Protein AF-T0MC85-F1 (afdb_monomer_lite)

Secondary structure (DSSP, 8-state):
-HHHHHHHHHHHHHHHHHHHHHHHHHHHHHHHHHHHHHHHHHTT--S--HHHHHHHHHHH-SSHHHHHHHHHHHHHHHHHHHTTT--S----EEEEETTEEEEEEES-HHHHHHHHHHHSPTT-EEEE--HHHHHHHHHTT-EE-S--SS-SEEE-TT--SSSSEEE-SSEEEEEHHHHH-TTPPPEEEE-

Sequence (191 aa):
MIKFINDLDTLRDELYDNSKEILRLLEKRKQIAMRIGEYKIAKDLKIRNREREIEILKSLSDDQFKEAVLNILFEFSINYEVEREHAVSPVKYSKMINGIKYVEYRGEIDNLIFILSRIFNPGTLILCRYSSICEIFGMGGHHITERIEIPDLTIYLDGRENQDIIIGEDYMLISEKFLTNKGNIYKVEIR

Radius of gyration: 20.98 Å; chains: 1; bounding box: 58×38×60 Å

pLDDT: mean 86.15, std 12.58, range [35.19, 97.25]

Structure (mmCIF, N/CA/C/O backbone):
data_AF-T0MC85-F1
#
_entry.id   AF-T0MC85-F1
#
loop_
_atom_site.group_PDB
_atom_site.id
_atom_site.type_symbol
_atom_site.label_atom_id
_atom_site.label_alt_id
_atom_site.label_comp_id
_atom_site.label_asym_id
_atom_site.label_entity_id
_atom_site.label_seq_id
_atom_site.pdbx_PDB_ins_code
_atom_site.Cartn_x
_atom_site.Cartn_y
_atom_site.Cartn_z
_atom_site.occupancy
_atom_site.B_iso_or_equiv
_atom_site.auth_seq_id
_atom_site.auth_comp_id
_atom_site.auth_asym_id
_atom_site.auth_atom_id
_atom_site.pdbx_PDB_model_num
ATOM 1 N N . MET A 1 1 ? -3.230 16.940 -32.616 1.00 52.69 1 MET A N 1
ATOM 2 C CA . MET A 1 1 ? -2.236 16.220 -31.790 1.00 52.69 1 MET A CA 1
ATOM 3 C C . MET A 1 1 ? -1.886 16.989 -30.515 1.00 52.69 1 MET A C 1
ATOM 5 O O . MET A 1 1 ? -2.016 16.405 -29.456 1.00 52.69 1 MET A O 1
ATOM 9 N N . ILE A 1 2 ? -1.587 18.296 -30.581 1.00 54.97 2 ILE A N 1
ATOM 10 C CA . ILE A 1 2 ? -1.312 19.145 -29.394 1.00 54.97 2 ILE A CA 1
ATOM 11 C C . ILE A 1 2 ? -2.502 19.217 -28.409 1.00 54.97 2 ILE A C 1
ATOM 13 O O . ILE A 1 2 ? -2.309 19.114 -27.207 1.00 54.97 2 ILE A O 1
ATOM 17 N N . LYS A 1 3 ? -3.747 19.309 -28.905 1.00 56.66 3 LYS A N 1
ATOM 18 C CA . LYS A 1 3 ? -4.950 19.382 -28.050 1.00 56.66 3 LYS A CA 1
ATOM 19 C C . LYS A 1 3 ? -5.190 18.115 -27.204 1.00 56.66 3 LYS A C 1
ATOM 21 O O . LYS A 1 3 ? -5.554 18.222 -26.048 1.00 56.66 3 LYS A O 1
ATOM 26 N N . PHE A 1 4 ? -4.910 16.934 -27.762 1.00 55.25 4 PHE A N 1
ATOM 27 C CA . PHE A 1 4 ? -5.146 15.641 -27.100 1.00 55.25 4 PHE A CA 1
ATOM 28 C C . PHE A 1 4 ? -4.146 15.364 -25.962 1.00 55.25 4 PHE A C 1
ATOM 30 O O . PHE A 1 4 ? -4.488 14.705 -24.989 1.00 55.25 4 PHE A O 1
ATOM 37 N N . ILE A 1 5 ? -2.914 15.878 -26.085 1.00 62.38 5 ILE A N 1
ATOM 38 C CA . ILE A 1 5 ? -1.893 15.801 -25.027 1.00 62.38 5 ILE A CA 1
ATOM 39 C C . ILE A 1 5 ? -2.321 16.668 -23.834 1.00 62.38 5 ILE A C 1
ATOM 41 O O . ILE A 1 5 ? -2.290 16.196 -22.703 1.00 62.38 5 ILE A O 1
ATOM 45 N N . ASN A 1 6 ? -2.836 17.874 -24.094 1.00 70.94 6 ASN A N 1
ATOM 46 C CA . ASN A 1 6 ? -3.333 18.761 -23.039 1.00 70.94 6 ASN A CA 1
ATOM 47 C C . ASN A 1 6 ? -4.555 18.186 -22.300 1.00 70.94 6 ASN A C 1
ATOM 49 O O . ASN A 1 6 ? -4.647 18.334 -21.084 1.00 70.94 6 ASN A O 1
ATOM 53 N N . ASP A 1 7 ? -5.470 17.515 -23.007 1.00 83.38 7 ASP A N 1
ATOM 54 C CA . ASP A 1 7 ? -6.659 16.913 -22.386 1.00 83.38 7 ASP A CA 1
ATOM 55 C C . ASP A 1 7 ? -6.279 15.733 -21.464 1.00 83.38 7 ASP A C 1
ATOM 57 O O . ASP A 1 7 ? -6.832 15.593 -20.374 1.00 83.38 7 ASP A O 1
ATOM 61 N N . LEU A 1 8 ? -5.296 14.909 -21.853 1.00 85.38 8 LEU A N 1
ATOM 62 C CA . LEU A 1 8 ? -4.817 13.797 -21.022 1.00 85.38 8 LEU A CA 1
ATOM 63 C C . LEU A 1 8 ? -4.093 14.279 -19.761 1.00 85.38 8 LEU A C 1
ATOM 65 O O . LEU A 1 8 ? -4.315 13.725 -18.685 1.00 85.38 8 LEU A O 1
ATOM 69 N N . ASP A 1 9 ? -3.225 15.282 -19.885 1.00 90.00 9 ASP A N 1
ATOM 70 C CA . ASP A 1 9 ? -2.496 15.814 -18.732 1.00 90.00 9 ASP A CA 1
ATOM 71 C C . ASP A 1 9 ? -3.443 16.532 -17.760 1.00 90.00 9 ASP A C 1
ATOM 73 O O . ASP A 1 9 ? -3.326 16.342 -16.554 1.00 90.00 9 ASP A O 1
ATOM 77 N N . THR A 1 10 ? -4.481 17.206 -18.271 1.00 90.94 10 THR A N 1
ATOM 78 C CA . THR A 1 10 ? -5.560 17.759 -17.433 1.00 90.94 10 THR A CA 1
ATOM 79 C C . THR A 1 10 ? -6.255 16.663 -16.618 1.00 90.94 10 THR A C 1
ATOM 81 O O . THR A 1 10 ? -6.393 16.789 -15.405 1.00 90.94 10 THR A O 1
ATOM 84 N N . LEU A 1 11 ? -6.635 15.544 -17.248 1.00 93.31 11 LEU A N 1
ATOM 85 C CA . LEU A 1 11 ? -7.264 14.419 -16.540 1.00 93.31 11 LEU A CA 1
ATOM 86 C C . LEU A 1 11 ? -6.328 13.769 -15.506 1.00 93.31 11 LEU A C 1
ATOM 88 O O . LEU A 1 11 ? -6.785 13.276 -14.473 1.00 93.31 11 LEU A O 1
ATOM 92 N N . ARG A 1 12 ? -5.015 13.749 -15.763 1.00 91.06 12 ARG A N 1
ATOM 93 C CA . ARG A 1 12 ? -4.017 13.249 -14.802 1.00 91.06 12 ARG A CA 1
ATOM 94 C C . ARG A 1 12 ? -3.885 14.167 -13.595 1.00 91.06 12 ARG A C 1
ATOM 96 O O . ARG A 1 12 ? -3.817 13.659 -12.476 1.00 91.06 12 ARG A O 1
ATOM 103 N N . ASP A 1 13 ? -3.885 15.477 -13.812 1.00 92.75 13 ASP A N 1
ATOM 104 C CA . ASP A 1 13 ? -3.859 16.465 -12.735 1.00 92.75 13 ASP A CA 1
ATOM 105 C C . ASP A 1 13 ? -5.138 16.384 -11.889 1.00 92.75 13 ASP A C 1
ATOM 107 O O . ASP A 1 13 ? -5.061 16.341 -10.659 1.00 92.75 13 ASP A O 1
ATOM 111 N N . GLU A 1 14 ? -6.304 16.231 -12.526 1.00 93.56 14 GLU A N 1
ATOM 112 C CA . GLU A 1 14 ? -7.573 15.985 -11.827 1.00 93.56 14 GLU A CA 1
ATOM 113 C C . GLU A 1 14 ? -7.517 14.715 -10.962 1.00 93.56 14 GLU A C 1
ATOM 115 O O . GLU A 1 14 ? -7.937 14.729 -9.801 1.00 93.56 14 GLU A O 1
ATOM 120 N N . LEU A 1 15 ? -6.957 13.616 -11.485 1.00 93.75 15 LEU A N 1
ATOM 121 C CA . LEU A 1 15 ? -6.799 12.367 -10.733 1.00 93.75 15 LEU A CA 1
ATOM 122 C C . LEU A 1 15 ? -5.809 12.513 -9.567 1.00 93.75 15 LEU A C 1
ATOM 124 O O . LEU A 1 15 ? -6.019 11.948 -8.488 1.00 93.75 15 LEU A O 1
ATOM 128 N N . TYR A 1 16 ? -4.733 13.274 -9.760 1.00 91.31 16 TYR A N 1
ATOM 129 C CA . TYR A 1 16 ? -3.755 13.560 -8.716 1.00 91.31 16 TYR A CA 1
ATOM 130 C C . TYR A 1 16 ? -4.373 14.376 -7.575 1.00 91.31 16 TYR A C 1
ATOM 132 O O . TYR A 1 16 ? -4.219 14.019 -6.403 1.00 91.31 16 TYR A O 1
ATOM 140 N N . ASP A 1 17 ? -5.128 15.426 -7.893 1.00 94.81 17 ASP A N 1
ATOM 141 C CA . ASP A 1 17 ? -5.814 16.236 -6.887 1.00 94.81 17 ASP A CA 1
ATOM 142 C C . ASP A 1 17 ? -6.938 15.460 -6.190 1.00 94.81 17 ASP A C 1
ATOM 144 O O . ASP A 1 17 ? -7.078 15.539 -4.965 1.00 94.81 17 ASP A O 1
ATOM 148 N N . ASN A 1 18 ? -7.667 14.613 -6.923 1.00 97.19 18 ASN A N 1
ATOM 149 C CA . ASN A 1 18 ? -8.612 13.671 -6.329 1.00 97.19 18 ASN A CA 1
ATOM 150 C C . ASN A 1 18 ? -7.921 12.711 -5.342 1.00 97.19 18 ASN A C 1
ATOM 152 O O . ASN A 1 18 ? -8.421 12.490 -4.238 1.00 97.19 18 ASN A O 1
ATOM 156 N N . SER A 1 19 ? -6.734 12.206 -5.688 1.00 93.56 19 SER A N 1
ATOM 157 C CA . SER A 1 19 ? -5.950 11.321 -4.818 1.00 93.56 19 SER A CA 1
ATOM 158 C C . SER A 1 19 ? -5.525 12.016 -3.520 1.00 93.56 19 SER A C 1
ATOM 160 O O . SER A 1 19 ? -5.616 11.417 -2.445 1.00 93.56 19 SER A O 1
ATOM 162 N N . LYS A 1 20 ? -5.120 13.295 -3.575 1.00 94.06 20 LYS A N 1
ATOM 163 C CA . LYS A 1 20 ? -4.828 14.087 -2.363 1.00 94.06 20 LYS A CA 1
ATOM 164 C C . LYS A 1 20 ? -6.048 14.199 -1.456 1.00 94.06 20 LYS A C 1
ATOM 166 O O . LYS A 1 20 ? -5.924 14.071 -0.237 1.00 94.06 20 LYS A O 1
ATOM 171 N N . GLU A 1 21 ? -7.219 14.427 -2.040 1.00 96.12 21 GLU A N 1
ATOM 172 C CA . GLU A 1 21 ? -8.460 14.548 -1.282 1.00 96.12 21 GLU A CA 1
ATOM 173 C C . GLU A 1 21 ? -8.858 13.214 -0.633 1.00 96.12 21 GLU A C 1
ATOM 175 O O . GLU A 1 21 ? -9.202 13.187 0.551 1.00 96.12 21 GLU A O 1
ATOM 180 N N . ILE A 1 22 ? -8.709 12.092 -1.347 1.00 94.81 22 ILE A N 1
ATOM 181 C CA . ILE A 1 22 ? -8.901 10.747 -0.783 1.00 94.81 22 ILE A CA 1
ATOM 182 C C . ILE A 1 22 ? -7.965 10.526 0.412 1.00 94.81 22 ILE A C 1
ATOM 184 O O . ILE A 1 22 ? -8.423 10.111 1.478 1.00 94.81 22 ILE A O 1
ATOM 188 N N . LEU A 1 23 ? -6.674 10.853 0.285 1.00 91.81 23 LEU A N 1
ATOM 189 C CA . LEU A 1 23 ? -5.708 10.714 1.381 1.00 91.81 23 LEU A CA 1
ATOM 190 C C . LEU A 1 23 ? -6.091 11.567 2.599 1.00 91.81 23 LEU A C 1
ATOM 192 O O . LEU A 1 23 ? -6.027 11.094 3.735 1.00 91.81 23 LEU A O 1
ATOM 196 N N . ARG A 1 24 ? -6.558 12.801 2.380 1.00 94.88 24 ARG A N 1
ATOM 197 C CA . ARG A 1 24 ? -7.04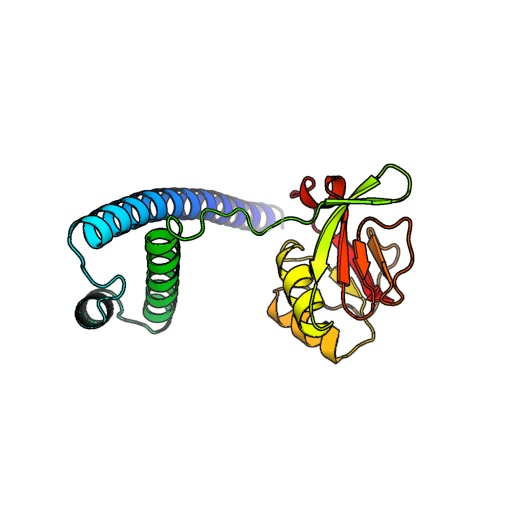3 13.685 3.450 1.00 94.88 24 ARG A CA 1
ATOM 198 C C . ARG A 1 24 ? -8.265 13.101 4.167 1.00 94.88 24 ARG A C 1
ATOM 200 O O . ARG A 1 24 ? -8.354 13.169 5.396 1.00 94.88 24 ARG A O 1
ATOM 207 N N . LEU A 1 25 ? -9.204 12.519 3.419 1.00 97.25 25 LEU A N 1
ATOM 208 C CA . LEU A 1 25 ? -10.386 11.852 3.973 1.00 97.25 25 LEU A CA 1
ATOM 209 C C . LEU A 1 25 ? -10.013 10.589 4.761 1.00 97.25 25 LEU A C 1
ATOM 211 O O . LEU A 1 25 ? -10.581 10.358 5.831 1.00 97.25 25 LEU A O 1
ATOM 215 N N . LEU A 1 26 ? -9.040 9.810 4.282 1.00 93.00 26 LEU A N 1
ATOM 216 C CA . LEU A 1 26 ? -8.530 8.628 4.978 1.00 93.00 26 LEU A CA 1
ATOM 217 C C . LEU A 1 26 ? -7.813 8.987 6.285 1.00 93.00 26 LEU A C 1
ATOM 219 O O . LEU A 1 26 ? -8.061 8.338 7.299 1.00 93.00 26 LEU A O 1
ATOM 223 N N . GLU A 1 27 ? -7.012 10.055 6.317 1.00 91.81 27 GLU A N 1
ATOM 224 C CA . GLU A 1 27 ? -6.375 10.519 7.559 1.00 91.81 27 GLU A CA 1
ATOM 225 C C . GLU A 1 27 ? -7.423 10.977 8.588 1.00 91.81 27 GLU A C 1
ATOM 227 O O . GLU A 1 27 ? -7.368 10.608 9.763 1.00 91.81 27 GLU A O 1
ATOM 232 N N . LYS A 1 28 ? -8.460 11.702 8.146 1.00 96.75 28 LYS A N 1
ATOM 233 C CA . LYS A 1 28 ? -9.594 12.050 9.015 1.00 96.75 28 LYS A CA 1
ATOM 234 C C . LYS A 1 28 ? -10.315 10.798 9.526 1.00 96.75 28 LYS A C 1
ATOM 236 O O . LYS A 1 28 ? -10.669 10.728 10.704 1.00 96.75 28 LYS A O 1
ATOM 241 N N . ARG A 1 29 ? -10.532 9.802 8.661 1.00 96.12 29 ARG A N 1
ATOM 242 C CA . ARG A 1 29 ? -11.151 8.523 9.034 1.00 96.12 29 ARG A CA 1
ATOM 243 C C . ARG A 1 29 ? -10.314 7.780 10.075 1.00 96.12 29 ARG A C 1
ATOM 245 O O . ARG A 1 29 ? -10.889 7.298 11.046 1.00 96.12 29 ARG A O 1
ATOM 252 N N . LYS A 1 30 ? -8.989 7.736 9.915 1.00 91.88 30 LYS A N 1
ATOM 253 C CA . LYS A 1 30 ? -8.052 7.153 10.886 1.00 91.88 30 LYS A CA 1
ATOM 254 C C . LYS A 1 30 ? -8.202 7.801 12.261 1.00 91.88 30 LYS A C 1
ATOM 256 O O . LYS A 1 30 ? -8.400 7.097 13.244 1.00 91.88 30 LYS A O 1
ATOM 261 N N . GLN A 1 31 ? -8.191 9.133 12.337 1.00 93.62 31 GLN A N 1
ATOM 262 C CA . GLN A 1 31 ? -8.352 9.849 13.611 1.00 93.62 31 GLN A CA 1
ATOM 263 C C . GLN A 1 31 ? -9.692 9.539 14.295 1.00 93.62 31 GLN A C 1
ATOM 265 O O . GLN A 1 31 ? -9.754 9.406 15.517 1.00 93.62 31 GLN A O 1
ATOM 270 N N . ILE A 1 32 ? -10.772 9.407 13.518 1.00 96.12 32 ILE A N 1
ATOM 271 C CA . ILE A 1 32 ? -12.085 9.001 14.037 1.00 96.12 32 ILE A CA 1
ATOM 272 C C . ILE A 1 32 ? -12.038 7.558 14.551 1.00 96.12 32 ILE A C 1
ATOM 274 O O . ILE A 1 32 ? -12.498 7.310 15.662 1.00 96.12 32 ILE A O 1
ATOM 278 N N . ALA A 1 33 ? -11.462 6.632 13.781 1.00 93.75 33 ALA A N 1
ATOM 279 C CA . ALA A 1 33 ? -11.323 5.230 14.166 1.00 93.75 33 ALA A CA 1
ATOM 280 C C . ALA A 1 33 ? -10.535 5.083 15.476 1.00 93.75 33 ALA A C 1
ATOM 282 O O . ALA A 1 33 ? -11.031 4.475 16.414 1.00 93.75 33 ALA A O 1
ATOM 283 N N . MET A 1 34 ? -9.389 5.753 15.615 1.00 90.12 34 MET A N 1
ATOM 284 C CA . MET A 1 34 ? -8.608 5.730 16.859 1.00 90.12 34 MET A CA 1
ATOM 285 C C . MET A 1 34 ? -9.430 6.191 18.076 1.00 90.12 34 MET A C 1
ATOM 287 O O . MET A 1 34 ? -9.409 5.542 19.119 1.00 90.12 34 MET A O 1
ATOM 291 N N . ARG A 1 35 ? -10.210 7.274 17.940 1.00 93.56 35 ARG A N 1
ATOM 292 C CA . ARG A 1 35 ? -11.094 7.775 19.012 1.00 93.56 35 ARG A CA 1
ATOM 293 C C . ARG A 1 35 ? -12.240 6.811 19.333 1.00 93.56 35 ARG A C 1
ATOM 295 O O . ARG A 1 35 ? -12.649 6.708 20.487 1.00 93.56 35 ARG A O 1
ATOM 302 N N . ILE A 1 36 ? -12.775 6.118 18.325 1.00 93.81 36 ILE A N 1
ATOM 303 C CA . ILE A 1 36 ? -13.770 5.054 18.524 1.00 93.81 36 ILE A CA 1
ATOM 304 C C . ILE A 1 36 ? -13.140 3.894 19.300 1.00 93.81 36 ILE A C 1
ATOM 306 O O . ILE A 1 36 ? -13.750 3.422 20.256 1.00 93.81 36 ILE A O 1
ATOM 310 N N . GLY A 1 37 ? -11.924 3.481 18.937 1.00 90.31 37 GLY A N 1
ATOM 311 C CA . GLY A 1 37 ? -11.166 2.443 19.636 1.00 90.31 37 GLY A CA 1
ATOM 312 C C . GLY A 1 37 ? -10.952 2.784 21.111 1.00 90.31 37 GLY A C 1
ATOM 313 O O . GLY A 1 37 ? -11.314 1.994 21.979 1.00 90.31 37 GLY A O 1
ATOM 314 N N . GLU A 1 38 ? -10.486 4.004 21.411 1.00 89.81 38 GLU A N 1
ATOM 315 C CA . GLU A 1 38 ? -10.344 4.508 22.789 1.00 89.81 38 GLU A CA 1
ATOM 316 C C . GLU A 1 38 ? -11.651 4.394 23.585 1.00 89.81 38 GLU A C 1
ATOM 318 O O . GLU A 1 38 ? -11.659 3.922 24.724 1.00 89.81 38 GLU A O 1
ATOM 323 N N . TYR A 1 39 ? -12.768 4.808 22.982 1.00 94.25 39 TYR A N 1
ATOM 324 C CA . TYR A 1 39 ? -14.076 4.739 23.624 1.00 94.25 39 TYR A CA 1
ATOM 325 C C . TYR A 1 39 ? -14.526 3.294 23.860 1.00 94.25 39 TYR A C 1
ATOM 327 O O . TYR A 1 39 ? -15.038 2.984 24.935 1.00 94.25 39 TYR A O 1
ATOM 335 N N . LYS A 1 40 ? -14.334 2.408 22.875 1.00 90.31 40 LYS A N 1
ATOM 336 C CA . LYS A 1 40 ? -14.709 0.995 22.977 1.00 90.31 40 LYS A CA 1
ATOM 337 C C . LYS A 1 40 ? -13.916 0.289 24.070 1.00 90.31 40 LYS A C 1
ATOM 339 O O . LYS A 1 40 ? -14.535 -0.351 24.912 1.00 90.31 40 LYS A O 1
ATOM 344 N N . ILE A 1 41 ? -12.599 0.492 24.128 1.00 88.75 41 ILE A N 1
ATOM 345 C CA . ILE A 1 41 ? -11.732 -0.054 25.185 1.00 88.75 41 ILE A CA 1
ATOM 346 C C . ILE A 1 41 ? -12.190 0.444 26.561 1.00 88.75 41 ILE A C 1
ATOM 348 O O . ILE A 1 41 ? -12.410 -0.350 27.470 1.00 88.75 41 ILE A O 1
ATOM 352 N N . ALA A 1 42 ? -12.422 1.753 26.710 1.00 90.38 42 ALA A N 1
ATOM 353 C CA . ALA A 1 42 ? -12.863 2.339 27.979 1.00 90.38 42 ALA A CA 1
ATOM 354 C C . ALA A 1 42 ? -14.252 1.858 28.446 1.00 90.38 42 ALA A C 1
ATOM 356 O O . ALA A 1 42 ? -14.630 2.078 29.600 1.00 90.38 42 ALA A O 1
ATOM 357 N N . LYS A 1 43 ? -15.038 1.255 27.550 1.00 93.56 43 LYS A N 1
ATOM 358 C CA . LYS A 1 43 ? -16.396 0.760 27.804 1.00 93.56 43 LYS A CA 1
ATOM 359 C C . LYS A 1 43 ? -16.524 -0.757 27.680 1.00 93.56 43 LYS A C 1
ATOM 361 O O . LYS A 1 43 ? -17.651 -1.240 27.733 1.00 93.56 43 LYS A O 1
ATOM 366 N N . ASP A 1 44 ? -15.410 -1.473 27.527 1.00 90.62 44 ASP A N 1
ATOM 367 C CA . ASP A 1 44 ? -15.379 -2.923 27.299 1.00 90.62 44 ASP A CA 1
ATOM 368 C C . ASP A 1 44 ? -16.308 -3.366 26.146 1.00 90.62 44 ASP A C 1
ATOM 370 O O . ASP A 1 44 ? -17.042 -4.352 26.207 1.00 90.62 44 ASP A O 1
ATOM 374 N N . LEU A 1 45 ? -16.338 -2.566 25.076 1.00 89.12 45 LEU A N 1
ATOM 375 C CA . LEU A 1 45 ? -17.126 -2.845 23.881 1.00 89.12 45 LEU A CA 1
ATOM 376 C C . LEU A 1 45 ? -16.287 -3.602 22.855 1.00 89.12 45 LEU A C 1
ATOM 378 O O . LEU A 1 45 ? -15.104 -3.331 22.656 1.00 89.12 45 LEU A O 1
ATOM 382 N N . LYS A 1 46 ? -16.942 -4.498 22.113 1.00 87.75 46 LYS A N 1
ATOM 383 C CA . LYS A 1 46 ? -16.315 -5.205 20.993 1.00 87.75 46 LYS A CA 1
ATOM 384 C C . LYS A 1 46 ? -15.860 -4.222 19.912 1.00 87.75 46 LYS A C 1
ATOM 386 O O . LYS A 1 46 ? -16.617 -3.339 19.507 1.00 87.75 46 LYS A O 1
ATOM 391 N N . ILE A 1 47 ? -14.657 -4.453 19.386 1.00 84.88 47 ILE A N 1
ATOM 392 C CA . ILE A 1 47 ? -14.100 -3.701 18.254 1.00 84.88 47 ILE A CA 1
ATOM 393 C C . ILE A 1 47 ? -14.993 -3.849 17.018 1.00 84.88 47 ILE A C 1
ATOM 395 O O . ILE A 1 47 ? -15.447 -2.856 16.454 1.00 84.88 47 ILE A O 1
ATOM 399 N N . ARG A 1 48 ? -15.337 -5.079 16.627 1.00 89.25 48 ARG A N 1
ATOM 400 C CA . ARG A 1 48 ? -16.171 -5.310 15.442 1.00 89.25 48 ARG A CA 1
ATOM 401 C C . ARG A 1 48 ? -17.664 -5.305 15.774 1.00 89.25 48 ARG A C 1
ATOM 403 O O . ARG A 1 48 ? -18.102 -6.020 16.675 1.00 89.25 48 ARG A O 1
ATOM 410 N N . ASN A 1 49 ? -18.450 -4.563 14.991 1.00 92.44 49 ASN A N 1
ATOM 411 C CA . ASN A 1 49 ? -19.913 -4.582 15.039 1.00 92.44 49 ASN A CA 1
ATOM 412 C C . ASN A 1 49 ? -20.478 -4.928 13.652 1.00 92.44 49 ASN A C 1
ATOM 414 O O . ASN A 1 49 ? -20.743 -4.054 12.826 1.00 92.44 49 ASN A O 1
ATOM 418 N N . ARG A 1 50 ? -20.679 -6.230 13.420 1.00 91.75 50 ARG A N 1
ATOM 419 C CA . ARG A 1 50 ? -21.122 -6.770 12.128 1.00 91.75 50 ARG A CA 1
ATOM 420 C C . ARG A 1 50 ? -22.522 -6.306 11.728 1.00 91.75 50 ARG A C 1
ATOM 422 O O . ARG A 1 50 ? -22.778 -6.103 10.547 1.00 91.75 50 ARG A O 1
ATOM 429 N N . GLU A 1 51 ? -23.427 -6.136 12.687 1.00 95.50 51 GLU A N 1
ATOM 430 C CA . GLU A 1 51 ? -24.793 -5.679 12.406 1.00 95.50 51 GLU A CA 1
ATOM 431 C C . GLU A 1 51 ? -24.779 -4.262 11.830 1.00 95.50 51 GLU A C 1
ATOM 433 O O . GLU A 1 51 ? -25.416 -3.998 10.809 1.00 95.50 51 GLU A O 1
ATOM 438 N N . ARG A 1 52 ? -23.963 -3.379 12.420 1.00 94.56 52 ARG A N 1
ATOM 439 C CA . ARG A 1 52 ? -23.780 -2.014 11.926 1.00 94.56 52 ARG A CA 1
ATOM 440 C C . ARG A 1 52 ? -23.093 -1.974 10.559 1.00 94.56 52 ARG A C 1
ATOM 442 O O . ARG A 1 52 ? -23.486 -1.171 9.721 1.00 94.56 52 ARG A O 1
ATOM 449 N N . GLU A 1 53 ? -22.095 -2.826 10.316 1.00 94.12 53 GLU A N 1
ATOM 450 C CA . GLU A 1 53 ? -21.452 -2.952 8.996 1.00 94.12 53 GLU A CA 1
ATOM 451 C C . GLU A 1 53 ? -22.477 -3.335 7.916 1.00 94.12 53 GLU A C 1
ATOM 453 O O . GLU A 1 53 ? -22.549 -2.678 6.880 1.00 94.12 53 GLU A O 1
ATOM 458 N N . ILE A 1 54 ? -23.332 -4.329 8.186 1.00 93.81 54 ILE A N 1
ATOM 459 C CA . ILE A 1 54 ? -24.393 -4.761 7.261 1.00 93.81 54 ILE A CA 1
ATOM 460 C C . ILE A 1 54 ? -25.404 -3.636 7.001 1.00 93.81 54 ILE A C 1
ATOM 462 O O . ILE A 1 54 ? -25.845 -3.460 5.866 1.00 93.81 54 ILE A O 1
ATOM 466 N N . GLU A 1 55 ? -25.783 -2.872 8.027 1.00 96.62 55 GLU A N 1
ATOM 467 C CA . GLU A 1 55 ? -26.682 -1.721 7.879 1.00 96.62 55 GLU A CA 1
ATOM 468 C C . GLU A 1 55 ? -26.069 -0.630 6.983 1.00 96.62 55 GLU A C 1
ATOM 470 O O . GLU A 1 55 ? -26.742 -0.079 6.108 1.00 96.62 55 GLU A O 1
ATOM 475 N N . ILE A 1 56 ? -24.776 -0.344 7.159 1.00 95.44 56 ILE A N 1
ATOM 476 C CA . ILE A 1 56 ? -24.054 0.636 6.340 1.00 95.44 56 ILE A CA 1
ATOM 477 C C . ILE A 1 56 ? -23.929 0.146 4.894 1.00 95.44 56 ILE A C 1
ATOM 479 O O . ILE A 1 56 ? -24.190 0.924 3.981 1.00 95.44 56 ILE A O 1
ATOM 483 N N . LEU A 1 57 ? -23.592 -1.128 4.669 1.00 93.62 57 LEU A N 1
ATOM 484 C CA . LEU A 1 57 ? -23.555 -1.707 3.321 1.00 93.62 57 LEU A CA 1
ATOM 485 C C . LEU A 1 57 ? -24.911 -1.543 2.635 1.00 93.62 57 LEU A C 1
ATOM 487 O O . LEU A 1 57 ? -25.010 -0.869 1.619 1.00 93.62 57 LEU A O 1
ATOM 491 N N . LYS A 1 58 ? -25.991 -2.024 3.258 1.00 94.19 58 LYS A N 1
ATOM 492 C CA . LYS A 1 58 ? -27.344 -1.927 2.686 1.00 94.19 58 LYS A CA 1
ATOM 493 C C . LYS A 1 58 ? -27.798 -0.497 2.384 1.00 94.19 58 LYS A C 1
ATOM 495 O O . LYS A 1 58 ? -28.656 -0.320 1.526 1.00 94.19 58 LYS A O 1
ATOM 500 N N . SER A 1 59 ? -27.288 0.499 3.109 1.00 95.75 59 SER A N 1
ATOM 501 C CA . SER A 1 59 ? -27.682 1.901 2.928 1.00 95.75 59 SER A CA 1
ATOM 502 C C . SER A 1 59 ? -26.800 2.678 1.952 1.00 95.75 59 SER A C 1
ATOM 504 O O . SER A 1 59 ? -27.288 3.635 1.357 1.00 95.75 59 SER A O 1
ATOM 506 N N . LEU A 1 60 ? -25.527 2.302 1.785 1.00 94.00 60 LEU A N 1
ATOM 507 C CA . LEU A 1 60 ? -24.557 3.070 0.995 1.00 94.00 60 LEU A CA 1
ATOM 508 C C . LEU A 1 60 ? -24.051 2.357 -0.267 1.00 94.00 60 LEU A C 1
ATOM 510 O O . LEU A 1 60 ? -23.540 3.038 -1.157 1.00 94.00 60 LEU A O 1
ATOM 514 N N . SER A 1 61 ? -24.160 1.028 -0.365 1.00 92.25 61 SER A N 1
ATOM 515 C CA . SER A 1 61 ? -23.785 0.288 -1.575 1.00 92.25 61 SER A CA 1
ATOM 516 C C . SER A 1 61 ? -25.002 0.025 -2.458 1.00 92.25 61 SER A C 1
ATOM 518 O O . SER A 1 61 ? -25.921 -0.692 -2.066 1.00 92.25 61 SER A O 1
ATOM 520 N N . ASP A 1 62 ? -24.976 0.567 -3.667 1.00 92.69 62 ASP A N 1
ATOM 521 C CA . ASP A 1 62 ? -25.891 0.266 -4.776 1.00 92.69 62 ASP A CA 1
ATOM 522 C C . ASP A 1 62 ? -25.205 -0.558 -5.886 1.00 92.69 62 ASP A C 1
ATOM 524 O O . ASP A 1 62 ? -25.872 -1.028 -6.807 1.00 92.69 62 ASP A O 1
ATOM 528 N N . ASP A 1 63 ? -23.889 -0.769 -5.784 1.00 93.31 63 ASP A N 1
ATOM 529 C CA . ASP A 1 63 ? -23.084 -1.568 -6.701 1.00 93.31 63 ASP A CA 1
ATOM 530 C C . ASP A 1 63 ? -21.942 -2.317 -5.976 1.00 93.31 63 ASP A C 1
ATOM 532 O O . ASP A 1 63 ? -21.589 -2.025 -4.826 1.00 93.31 63 ASP A O 1
ATOM 536 N N . GLN A 1 64 ? -21.351 -3.298 -6.671 1.00 86.44 64 GLN A N 1
ATOM 537 C CA . GLN A 1 64 ? -20.261 -4.134 -6.146 1.00 86.44 64 GLN A CA 1
ATOM 538 C C . GLN A 1 64 ? -18.969 -3.350 -5.879 1.00 86.44 64 GLN A C 1
ATOM 540 O O . GLN A 1 64 ? -18.182 -3.732 -5.012 1.00 86.44 64 GLN A O 1
ATOM 545 N N . PHE A 1 65 ? -18.730 -2.262 -6.614 1.00 88.19 65 PHE A N 1
ATOM 546 C CA . PHE A 1 65 ? -17.537 -1.443 -6.434 1.00 88.19 65 PHE A CA 1
ATOM 547 C C . PHE A 1 65 ? -17.598 -0.695 -5.098 1.00 88.19 65 PHE A C 1
ATOM 549 O O . PHE A 1 65 ? -16.654 -0.763 -4.310 1.00 88.19 65 PHE A O 1
ATOM 556 N N . LYS A 1 66 ? -18.724 -0.047 -4.787 1.00 91.19 66 LYS A N 1
ATOM 557 C CA . LYS A 1 66 ? -18.942 0.638 -3.508 1.00 91.19 66 LYS A CA 1
ATOM 558 C C . LYS A 1 66 ? -18.936 -0.335 -2.342 1.00 91.19 66 LYS A C 1
ATOM 560 O O . LYS A 1 66 ? -18.361 -0.012 -1.306 1.00 91.19 66 LYS A O 1
ATOM 565 N N . GLU A 1 67 ? -19.516 -1.524 -2.502 1.00 86.69 67 GLU A N 1
ATOM 566 C CA . GLU A 1 67 ? -19.431 -2.584 -1.492 1.00 86.69 67 GLU A CA 1
ATOM 567 C C . GLU A 1 67 ? -17.970 -2.963 -1.199 1.00 86.69 67 GLU A C 1
ATOM 569 O O . GLU A 1 67 ? -17.554 -2.973 -0.038 1.00 86.69 67 GLU A O 1
ATOM 574 N N . ALA A 1 68 ? -17.157 -3.193 -2.235 1.00 82.62 68 ALA A N 1
ATOM 575 C CA . ALA A 1 68 ? -15.736 -3.493 -2.075 1.00 82.62 68 ALA A CA 1
ATOM 576 C C . ALA A 1 68 ? -14.976 -2.351 -1.376 1.00 82.62 68 ALA A C 1
ATOM 578 O O . ALA A 1 68 ? -14.211 -2.597 -0.441 1.00 82.62 68 ALA A O 1
ATOM 579 N N . VAL A 1 69 ? -15.229 -1.098 -1.772 1.00 88.62 69 VAL A N 1
ATOM 580 C CA . VAL A 1 69 ? -14.632 0.085 -1.133 1.00 88.62 69 VAL A CA 1
ATOM 581 C C . VAL A 1 69 ? -15.040 0.180 0.340 1.00 88.62 69 VAL A C 1
ATOM 583 O O . VAL A 1 69 ? -14.183 0.396 1.194 1.00 88.62 69 VAL A O 1
ATOM 586 N N . LEU A 1 70 ? -16.319 -0.011 0.672 1.00 90.88 70 LEU A N 1
ATOM 587 C CA . LEU A 1 70 ? -16.803 0.034 2.055 1.00 90.88 70 LEU A CA 1
ATOM 588 C C . LEU A 1 70 ? -16.173 -1.061 2.916 1.00 90.88 70 LEU A C 1
ATOM 590 O O . LEU A 1 70 ? -15.747 -0.769 4.032 1.00 90.88 70 LEU A O 1
ATOM 594 N N . ASN A 1 71 ? -16.037 -2.278 2.388 1.00 82.38 71 ASN A N 1
ATOM 595 C CA . ASN A 1 71 ? -15.357 -3.369 3.081 1.00 82.38 71 ASN A CA 1
ATOM 596 C C . ASN A 1 71 ? -13.896 -3.016 3.399 1.00 82.38 71 ASN A C 1
ATOM 598 O O . ASN A 1 71 ? -13.473 -3.150 4.547 1.00 82.38 71 ASN A O 1
ATOM 602 N N . ILE A 1 72 ? -13.149 -2.463 2.434 1.00 84.56 72 ILE A N 1
ATOM 603 C CA . ILE A 1 72 ? -11.780 -1.967 2.667 1.00 84.56 72 ILE A CA 1
ATOM 604 C C . ILE A 1 72 ? -11.772 -0.890 3.760 1.00 84.56 72 ILE A C 1
ATOM 606 O O . ILE A 1 72 ? -10.927 -0.908 4.655 1.00 84.56 72 ILE A O 1
ATOM 610 N N . LEU A 1 73 ? -12.726 0.042 3.718 1.00 91.44 73 LEU A N 1
ATOM 611 C CA . LEU A 1 73 ? -12.834 1.119 4.699 1.00 91.44 73 LEU A CA 1
ATOM 612 C C . LEU A 1 73 ? -13.199 0.619 6.107 1.00 91.44 73 LEU A C 1
ATOM 614 O O . LEU A 1 73 ? -12.805 1.263 7.087 1.00 91.44 73 LEU A O 1
ATOM 618 N N . PHE A 1 74 ? -13.951 -0.477 6.243 1.00 90.81 74 PHE A N 1
ATOM 619 C CA . PHE A 1 74 ? -14.225 -1.103 7.540 1.00 90.81 74 PHE A CA 1
ATOM 620 C C . PHE A 1 74 ? -12.971 -1.745 8.118 1.00 90.81 74 PHE A C 1
ATOM 622 O O . PHE A 1 74 ? -12.610 -1.423 9.247 1.00 90.81 74 PHE A O 1
ATOM 629 N N . GLU A 1 75 ? -12.268 -2.563 7.334 1.00 87.06 75 GLU A N 1
ATOM 630 C CA . GLU A 1 75 ? -11.028 -3.208 7.780 1.00 87.06 75 GLU A CA 1
ATOM 631 C C . GLU A 1 75 ? -9.949 -2.169 8.121 1.00 87.06 75 GLU A C 1
ATOM 633 O O . GLU A 1 75 ? -9.297 -2.261 9.161 1.00 87.06 75 GLU A O 1
ATOM 638 N N . PHE A 1 76 ? -9.832 -1.105 7.317 1.00 85.88 76 PHE A N 1
ATOM 639 C CA . PHE A 1 76 ? -8.988 0.050 7.630 1.00 85.88 76 PHE A CA 1
ATOM 640 C C . PHE A 1 76 ? -9.316 0.628 9.012 1.00 85.88 76 PHE A C 1
ATOM 642 O O . PHE A 1 76 ? -8.423 0.824 9.831 1.00 85.88 76 PHE A O 1
ATOM 649 N N . SER A 1 77 ? -10.593 0.891 9.299 1.00 91.44 77 SER A N 1
ATOM 650 C CA . SER A 1 77 ? -11.003 1.455 10.588 1.00 91.44 77 SER A CA 1
ATOM 651 C C . SER A 1 77 ? -10.751 0.504 11.755 1.00 91.44 77 SER A C 1
ATOM 653 O O . SER A 1 77 ? -10.229 0.950 12.770 1.00 91.44 77 SER A O 1
ATOM 655 N N . ILE A 1 78 ? -11.057 -0.786 11.607 1.00 86.75 78 ILE A N 1
ATOM 656 C CA . ILE A 1 78 ? -10.827 -1.800 12.645 1.00 86.75 78 ILE A CA 1
ATOM 657 C C . ILE A 1 78 ? -9.342 -1.861 13.017 1.00 86.75 78 ILE A C 1
ATOM 659 O O . ILE A 1 78 ? -9.013 -1.831 14.200 1.00 86.75 78 ILE A O 1
ATOM 663 N N . ASN A 1 79 ? -8.442 -1.854 12.030 1.00 83.44 79 ASN A N 1
ATOM 664 C CA . ASN A 1 79 ? -6.999 -1.857 12.283 1.00 83.44 79 ASN A CA 1
ATOM 665 C C . ASN A 1 79 ? -6.560 -0.663 13.148 1.00 83.44 79 ASN A C 1
ATOM 667 O O . ASN A 1 79 ? -5.810 -0.834 14.108 1.00 83.44 79 ASN A O 1
ATOM 671 N N . TYR A 1 80 ? -7.079 0.535 12.864 1.00 84.69 80 TYR A N 1
ATOM 672 C CA . TYR A 1 80 ? -6.755 1.748 13.623 1.00 84.69 80 TYR A CA 1
ATOM 673 C C . TYR A 1 80 ? -7.493 1.876 14.966 1.00 84.69 80 TYR A C 1
ATOM 675 O O . TYR A 1 80 ? -7.084 2.674 15.809 1.00 84.69 80 TYR A O 1
ATOM 683 N N . GLU A 1 81 ? -8.551 1.096 15.199 1.00 84.69 81 GLU A N 1
ATOM 684 C CA . GLU A 1 81 ? -9.175 0.968 16.521 1.00 84.69 81 GLU A CA 1
ATOM 685 C C . GLU A 1 81 ? -8.319 0.122 17.483 1.00 84.69 81 GLU A C 1
ATOM 687 O O . GLU A 1 81 ? -8.334 0.375 18.687 1.00 84.69 81 GLU A O 1
ATOM 692 N N . VAL A 1 82 ? -7.558 -0.848 16.956 1.00 77.31 82 VAL A N 1
ATOM 693 C CA . VAL A 1 82 ? -6.745 -1.814 17.728 1.00 77.31 82 VAL A CA 1
ATOM 694 C C . VAL A 1 82 ? -5.294 -1.350 17.929 1.00 77.31 82 VAL A C 1
ATOM 696 O O . VAL A 1 82 ? -4.622 -1.801 18.855 1.00 77.31 82 VAL A O 1
ATOM 699 N N . GLU A 1 83 ? -4.802 -0.408 17.115 1.00 62.81 83 GLU A N 1
ATOM 700 C CA . GLU A 1 83 ? -3.381 -0.013 17.029 1.00 62.81 83 GLU A CA 1
ATOM 701 C C . GLU A 1 83 ? -2.750 0.483 18.356 1.00 62.81 83 GLU A C 1
ATOM 703 O O . GLU A 1 83 ? -1.530 0.605 18.454 1.00 62.81 83 GLU A O 1
ATOM 708 N N . ARG A 1 84 ? -3.531 0.716 19.423 1.00 54.78 84 ARG A N 1
ATOM 709 C CA . ARG A 1 84 ? -2.987 1.026 20.758 1.00 54.78 84 ARG A CA 1
ATOM 710 C C . ARG A 1 84 ? -2.621 -0.176 21.627 1.00 54.78 84 ARG A C 1
ATOM 712 O O . ARG A 1 84 ? -1.802 0.010 22.523 1.00 54.78 84 ARG A O 1
ATOM 719 N N . GLU A 1 85 ? -3.125 -1.382 21.365 1.00 45.72 85 GLU A N 1
ATOM 720 C CA . GLU A 1 85 ? -2.639 -2.583 22.074 1.00 45.72 85 GLU A CA 1
ATOM 721 C C . GLU A 1 85 ? -1.284 -3.070 21.532 1.00 45.72 85 GLU A C 1
ATOM 723 O O . GLU A 1 85 ? -0.530 -3.747 22.234 1.00 45.72 85 GLU A O 1
ATOM 728 N N . HIS A 1 86 ? -0.911 -2.647 20.320 1.00 41.59 86 HIS A N 1
ATOM 729 C CA . HIS A 1 86 ? 0.333 -3.037 19.656 1.00 41.59 86 HIS A CA 1
ATOM 730 C C . HIS A 1 86 ? 1.125 -1.854 19.088 1.00 41.59 86 HIS A C 1
ATOM 732 O O . HIS A 1 86 ? 1.849 -2.006 18.110 1.00 41.59 86 HIS A O 1
ATOM 738 N N . ALA A 1 87 ? 1.139 -0.706 19.777 1.00 35.81 87 ALA A N 1
ATOM 739 C CA . ALA A 1 87 ? 2.153 0.336 19.551 1.00 35.81 87 ALA A CA 1
ATOM 740 C C . ALA A 1 87 ? 3.580 -0.108 19.964 1.00 35.81 87 ALA A C 1
ATOM 742 O O . ALA A 1 87 ? 4.482 0.709 20.153 1.00 35.81 87 ALA A O 1
ATOM 743 N N . VAL A 1 88 ? 3.810 -1.419 20.075 1.00 35.19 88 VAL A N 1
ATOM 744 C CA . VAL A 1 88 ? 5.108 -2.016 19.813 1.00 35.19 88 VAL A CA 1
ATOM 745 C C . VAL A 1 88 ? 5.331 -1.831 18.317 1.00 35.19 88 VAL A C 1
ATOM 747 O O . VAL A 1 88 ? 4.914 -2.655 17.508 1.00 35.19 88 VAL A O 1
ATOM 750 N N . SER A 1 89 ? 5.951 -0.701 17.956 1.00 36.69 89 SER A N 1
ATOM 751 C CA . SER A 1 89 ? 6.666 -0.542 16.686 1.00 36.69 89 SER A CA 1
ATOM 752 C C . SER A 1 89 ? 7.207 -1.921 16.304 1.00 36.69 89 SER A C 1
ATOM 754 O O . SER A 1 89 ? 7.926 -2.474 17.145 1.00 36.69 89 SER A O 1
ATOM 756 N N . PRO A 1 90 ? 6.790 -2.525 15.167 1.00 38.91 90 PRO A N 1
ATOM 757 C CA . PRO A 1 90 ? 7.136 -3.907 14.844 1.00 38.91 90 PRO A CA 1
ATOM 758 C C . PRO A 1 90 ? 8.623 -4.024 15.092 1.00 38.91 90 PRO A C 1
ATOM 760 O O . PRO A 1 90 ? 9.352 -3.202 14.542 1.00 38.91 90 PRO A O 1
ATOM 763 N N . VAL A 1 91 ? 9.025 -4.881 16.038 1.00 40.72 91 VAL A N 1
ATOM 764 C CA . VAL A 1 91 ? 10.375 -4.881 16.612 1.00 40.72 91 VAL A CA 1
ATOM 765 C C . VAL A 1 91 ? 11.357 -4.957 15.453 1.00 40.72 91 VAL A C 1
ATOM 767 O O . VAL A 1 91 ? 11.597 -6.017 14.885 1.00 40.72 91 VAL A O 1
ATOM 770 N N . LYS A 1 92 ? 11.860 -3.792 15.036 1.00 54.06 92 LYS A N 1
ATOM 771 C CA . LYS A 1 92 ? 12.824 -3.671 13.957 1.00 54.06 92 LYS A CA 1
ATOM 772 C C . LYS A 1 92 ? 14.120 -4.097 14.596 1.00 54.06 92 LYS A C 1
ATOM 774 O O . LYS A 1 92 ? 14.783 -3.286 15.242 1.00 54.06 92 LYS A O 1
ATOM 779 N N . TYR A 1 93 ? 14.450 -5.375 14.473 1.00 69.62 93 TYR A N 1
ATOM 780 C CA . TYR A 1 93 ? 15.795 -5.829 14.763 1.00 69.62 93 TYR A CA 1
ATOM 781 C C . TYR A 1 93 ? 16.706 -5.075 13.792 1.00 69.62 93 TYR A C 1
ATOM 783 O O . TYR A 1 93 ? 16.680 -5.289 12.581 1.00 69.62 93 TYR A O 1
ATOM 791 N N . SER A 1 94 ? 17.399 -4.060 14.307 1.00 80.12 94 SER A N 1
ATOM 792 C CA . SER A 1 94 ? 18.324 -3.275 13.505 1.00 80.12 94 SER A CA 1
ATOM 793 C C . SER A 1 94 ? 19.669 -3.980 13.504 1.00 80.12 94 SER A C 1
ATOM 795 O O . SER A 1 94 ? 20.244 -4.194 14.574 1.00 80.12 94 SER A O 1
ATOM 797 N N . LYS A 1 95 ? 20.184 -4.304 12.321 1.00 87.75 95 LYS A N 1
ATOM 798 C CA . LYS A 1 95 ? 21.469 -4.987 12.149 1.00 87.75 95 LYS A CA 1
ATOM 799 C C . LYS A 1 95 ? 22.456 -4.065 11.442 1.00 87.75 95 LYS A C 1
ATOM 801 O O . LYS A 1 95 ? 22.101 -3.408 10.467 1.00 87.75 95 LYS A O 1
ATOM 806 N N . MET A 1 96 ? 23.692 -4.009 11.932 1.00 89.75 96 MET A N 1
ATOM 807 C CA . MET A 1 96 ? 24.784 -3.280 11.282 1.00 89.75 96 MET A CA 1
ATOM 808 C C . MET A 1 96 ? 25.648 -4.264 10.494 1.00 89.75 96 MET A C 1
ATOM 810 O O . MET A 1 96 ? 26.169 -5.211 11.078 1.00 89.75 96 MET A O 1
ATOM 814 N N . ILE A 1 97 ? 25.820 -4.034 9.191 1.00 90.44 97 ILE A N 1
ATOM 815 C CA . ILE A 1 97 ? 26.718 -4.813 8.321 1.00 90.44 97 ILE A CA 1
ATOM 816 C C . ILE A 1 97 ? 27.543 -3.823 7.505 1.00 90.44 97 ILE A C 1
ATOM 818 O O . ILE A 1 97 ? 26.980 -2.955 6.842 1.00 90.44 97 ILE A O 1
ATOM 822 N N . ASN A 1 98 ? 28.873 -3.917 7.585 1.00 89.12 98 ASN A N 1
ATOM 823 C CA . ASN A 1 98 ? 29.812 -3.047 6.861 1.00 89.12 98 ASN A CA 1
ATOM 824 C C . ASN A 1 98 ? 29.509 -1.539 7.012 1.00 89.12 98 ASN A C 1
ATOM 826 O O . ASN A 1 98 ? 29.631 -0.762 6.070 1.00 89.12 98 ASN A O 1
ATOM 830 N N . GLY A 1 99 ? 29.073 -1.120 8.207 1.00 89.12 99 GLY A N 1
ATOM 831 C CA . GLY A 1 99 ? 28.724 0.276 8.507 1.00 89.12 99 GLY A CA 1
ATOM 832 C C . GLY A 1 99 ? 27.348 0.732 8.002 1.00 89.12 99 GLY A C 1
ATOM 833 O O . GLY A 1 99 ? 26.963 1.870 8.259 1.00 89.12 99 GLY A O 1
ATOM 834 N N . ILE A 1 100 ? 26.582 -0.138 7.341 1.00 91.56 100 ILE A N 1
ATOM 835 C CA . ILE A 1 100 ? 25.216 0.137 6.884 1.00 91.56 100 ILE A CA 1
ATOM 836 C C . ILE A 1 100 ? 24.224 -0.434 7.899 1.00 91.56 100 ILE A C 1
ATOM 838 O O . ILE A 1 100 ? 24.366 -1.569 8.361 1.00 91.56 100 ILE A O 1
ATOM 842 N N . LYS A 1 101 ? 23.210 0.366 8.239 1.00 93.06 101 LYS A N 1
ATOM 843 C CA . LYS A 1 101 ? 22.116 -0.028 9.128 1.00 93.06 101 LYS A CA 1
ATOM 844 C C . LYS A 1 101 ? 20.965 -0.626 8.327 1.00 93.06 101 LYS A C 1
ATOM 846 O O . LYS A 1 101 ? 20.439 0.021 7.420 1.00 93.06 101 LYS A O 1
ATOM 851 N N . TYR A 1 102 ? 20.562 -1.832 8.701 1.00 93.88 102 TYR A N 1
ATOM 852 C CA . TYR A 1 102 ? 19.469 -2.578 8.091 1.00 93.88 102 TYR A CA 1
ATOM 853 C C . TYR A 1 102 ? 18.329 -2.798 9.076 1.00 93.88 102 TYR A C 1
ATOM 855 O O . TYR A 1 102 ? 18.553 -2.936 10.278 1.00 93.88 102 TYR A O 1
ATOM 863 N N . VAL A 1 103 ? 17.117 -2.886 8.539 1.00 92.12 103 VAL A N 1
ATOM 864 C CA . VAL A 1 103 ? 15.948 -3.447 9.214 1.00 92.12 103 VAL A CA 1
ATOM 865 C C . VAL A 1 103 ? 15.836 -4.913 8.819 1.00 92.12 103 VAL A C 1
ATOM 867 O O . VAL A 1 103 ? 15.784 -5.220 7.628 1.00 92.12 103 VAL A O 1
ATOM 870 N N . GLU A 1 104 ? 15.814 -5.798 9.810 1.00 92.69 104 GLU A N 1
ATOM 871 C CA . GLU A 1 104 ? 15.692 -7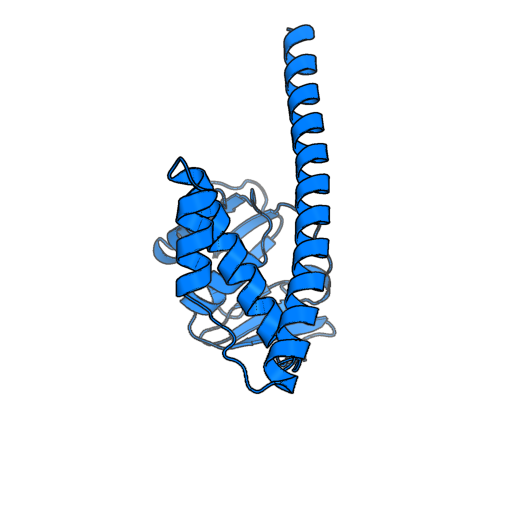.240 9.616 1.00 92.69 104 GLU A CA 1
ATOM 872 C C . GLU A 1 104 ? 14.237 -7.705 9.718 1.00 92.69 104 GLU A C 1
ATOM 874 O O . GLU A 1 104 ? 13.522 -7.383 10.669 1.00 92.69 104 GLU A O 1
ATOM 879 N N . TYR A 1 105 ? 13.832 -8.503 8.736 1.00 88.75 105 TYR A N 1
ATOM 880 C CA . TYR A 1 105 ? 12.598 -9.273 8.692 1.00 88.75 105 TYR A CA 1
ATOM 881 C C . TYR A 1 105 ? 12.975 -10.754 8.694 1.00 88.75 105 TYR A C 1
ATOM 883 O O . TYR A 1 105 ? 13.939 -11.139 8.036 1.00 88.75 105 TYR A O 1
ATOM 891 N N . ARG A 1 106 ? 12.228 -11.585 9.422 1.00 86.06 106 ARG A N 1
ATOM 892 C CA . ARG A 1 106 ? 12.446 -13.037 9.493 1.00 86.06 106 ARG A CA 1
ATOM 893 C C . ARG A 1 106 ? 11.177 -13.779 9.123 1.00 86.06 106 ARG A C 1
ATOM 895 O O . ARG A 1 106 ? 10.087 -13.324 9.469 1.00 86.06 106 ARG A O 1
ATOM 902 N N . GLY A 1 107 ? 11.326 -14.910 8.451 1.00 84.94 107 GLY A N 1
ATOM 903 C CA . GLY A 1 107 ? 10.213 -15.751 8.031 1.00 84.94 107 GLY A CA 1
ATOM 904 C C . GLY A 1 107 ? 10.536 -16.555 6.782 1.00 84.94 107 GLY A C 1
ATOM 905 O O . GLY A 1 107 ? 11.635 -16.481 6.246 1.00 84.94 107 GLY A O 1
ATOM 906 N N . GLU A 1 108 ? 9.549 -17.316 6.320 1.00 86.94 108 GLU A N 1
ATOM 907 C CA . GLU A 1 108 ? 9.644 -18.063 5.066 1.00 86.94 108 GLU A CA 1
ATOM 908 C C . GLU A 1 108 ? 9.819 -17.120 3.870 1.00 86.94 108 GLU A C 1
ATOM 910 O O . GLU A 1 108 ? 9.231 -16.033 3.834 1.00 86.94 108 GLU A O 1
ATOM 915 N N . ILE A 1 109 ? 10.589 -17.563 2.875 1.00 87.50 109 ILE A N 1
ATOM 916 C CA . ILE A 1 109 ? 10.967 -16.760 1.708 1.00 87.50 109 ILE A CA 1
ATOM 917 C C . ILE A 1 109 ? 9.762 -16.118 1.006 1.00 87.50 109 ILE A C 1
ATOM 919 O O . ILE A 1 109 ? 9.793 -14.924 0.725 1.00 87.50 109 ILE A O 1
ATOM 923 N N . ASP A 1 110 ? 8.659 -16.846 0.821 1.00 85.25 110 ASP A N 1
ATOM 924 C CA . ASP A 1 110 ? 7.461 -16.325 0.150 1.00 85.25 110 ASP A CA 1
ATOM 925 C C . ASP A 1 110 ? 6.833 -15.152 0.918 1.00 85.25 110 ASP A C 1
ATOM 927 O O . ASP A 1 110 ? 6.423 -14.152 0.324 1.00 85.25 110 ASP A O 1
ATOM 931 N N . ASN A 1 111 ? 6.835 -15.216 2.254 1.00 82.69 111 ASN A N 1
ATOM 932 C CA . ASN A 1 111 ? 6.358 -14.124 3.102 1.00 82.69 111 ASN A CA 1
ATOM 933 C C . ASN A 1 111 ? 7.295 -12.913 3.033 1.00 82.69 111 ASN A C 1
ATOM 935 O O . ASN A 1 111 ? 6.833 -11.770 2.999 1.00 82.69 111 ASN A O 1
ATOM 939 N N . LEU A 1 112 ? 8.609 -13.143 2.980 1.00 87.06 112 LEU A N 1
ATOM 940 C CA . LEU A 1 112 ? 9.599 -12.074 2.833 1.00 87.06 112 LEU A CA 1
ATOM 941 C C . LEU A 1 112 ? 9.468 -11.374 1.474 1.00 87.06 112 LEU A C 1
ATOM 943 O O . LEU A 1 112 ? 9.468 -10.143 1.416 1.00 87.06 112 LEU A O 1
ATOM 947 N N . ILE A 1 113 ? 9.269 -12.137 0.398 1.00 90.94 113 ILE A N 1
ATOM 948 C CA . ILE A 1 113 ? 9.005 -11.620 -0.950 1.00 90.94 113 ILE A CA 1
ATOM 949 C C . ILE A 1 113 ? 7.676 -10.861 -0.998 1.00 90.94 113 ILE A C 1
ATOM 951 O O . ILE A 1 113 ? 7.594 -9.787 -1.599 1.00 90.94 113 ILE A O 1
ATOM 955 N N . PHE A 1 114 ? 6.642 -11.351 -0.313 1.00 86.31 114 PHE A N 1
ATOM 956 C CA . PHE A 1 114 ? 5.378 -10.634 -0.191 1.00 86.31 114 PHE A CA 1
ATOM 957 C C . PHE A 1 114 ? 5.559 -9.283 0.507 1.00 86.31 114 PHE A C 1
ATOM 959 O O . PHE A 1 114 ? 5.093 -8.268 -0.012 1.00 86.31 114 PHE A O 1
ATOM 966 N N . ILE A 1 115 ? 6.286 -9.231 1.628 1.00 87.44 115 ILE A N 1
ATOM 967 C CA . ILE A 1 115 ? 6.619 -7.973 2.315 1.00 87.44 115 ILE A CA 1
ATOM 968 C C . ILE A 1 115 ? 7.386 -7.045 1.369 1.00 87.44 115 ILE A C 1
ATOM 970 O O . ILE A 1 115 ? 7.030 -5.873 1.238 1.00 87.44 115 ILE A O 1
ATOM 974 N N . LEU A 1 116 ? 8.390 -7.567 0.661 1.00 90.19 116 LEU A N 1
ATOM 975 C CA . LEU A 1 116 ? 9.163 -6.802 -0.312 1.00 90.19 116 LEU A CA 1
ATOM 976 C C . LEU A 1 116 ? 8.279 -6.195 -1.412 1.00 90.19 116 LEU A C 1
ATOM 978 O O . LEU A 1 116 ? 8.429 -5.019 -1.741 1.00 90.19 116 LEU A O 1
ATOM 982 N N . SER A 1 117 ? 7.295 -6.941 -1.917 1.00 88.50 117 SER A N 1
ATOM 983 C CA . SER A 1 117 ? 6.336 -6.429 -2.905 1.00 88.50 117 SER A CA 1
ATOM 984 C C . SER A 1 117 ? 5.486 -5.265 -2.388 1.00 88.50 117 SER A C 1
ATOM 986 O O . SER A 1 117 ? 4.986 -4.478 -3.185 1.00 88.50 117 SER A O 1
ATOM 988 N N . ARG A 1 118 ? 5.325 -5.117 -1.068 1.00 86.94 118 ARG A N 1
ATOM 989 C CA . ARG A 1 118 ? 4.620 -3.976 -0.460 1.00 86.94 118 ARG A CA 1
ATOM 990 C C . ARG A 1 118 ? 5.536 -2.789 -0.191 1.00 86.94 118 ARG A C 1
ATOM 992 O O . ARG A 1 118 ? 5.044 -1.686 0.025 1.00 86.94 118 ARG A O 1
ATOM 999 N N . ILE A 1 119 ? 6.848 -3.014 -0.182 1.00 88.31 119 ILE A N 1
ATOM 1000 C CA . ILE A 1 119 ? 7.854 -1.967 0.005 1.00 88.31 119 ILE A CA 1
ATOM 1001 C C . ILE A 1 119 ? 8.121 -1.234 -1.309 1.00 88.31 119 ILE A C 1
ATOM 1003 O O . ILE A 1 119 ? 8.336 -0.023 -1.293 1.00 88.31 119 ILE A O 1
ATOM 1007 N N . PHE A 1 120 ? 8.091 -1.935 -2.444 1.00 89.69 120 PHE A N 1
ATOM 1008 C CA . PHE A 1 120 ? 8.176 -1.278 -3.744 1.00 89.69 120 PHE A CA 1
ATOM 1009 C C . PHE A 1 120 ? 6.917 -0.476 -4.064 1.00 89.69 120 PHE A C 1
ATOM 1011 O O . PHE A 1 120 ? 5.794 -0.894 -3.783 1.00 89.69 120 PHE A O 1
ATOM 1018 N N . ASN A 1 121 ? 7.116 0.670 -4.714 1.00 85.62 121 ASN A N 1
ATOM 1019 C CA . ASN A 1 121 ? 6.017 1.491 -5.199 1.00 85.62 121 ASN A CA 1
ATOM 1020 C C . ASN A 1 121 ? 5.326 0.820 -6.400 1.00 85.62 121 ASN A C 1
ATOM 1022 O O . ASN A 1 121 ? 6.021 0.227 -7.237 1.00 85.62 121 ASN A O 1
ATOM 1026 N N . PRO A 1 122 ? 3.993 0.950 -6.537 1.00 82.31 122 PRO A N 1
ATOM 1027 C CA . PRO A 1 122 ? 3.278 0.523 -7.737 1.00 82.31 122 PRO A CA 1
ATOM 1028 C C . PRO A 1 122 ? 3.907 1.091 -9.017 1.00 82.31 122 PRO A C 1
ATOM 1030 O O . PRO A 1 122 ? 4.353 2.239 -9.043 1.00 82.31 122 PRO A O 1
ATOM 1033 N N . GLY A 1 123 ? 3.942 0.281 -10.077 1.00 82.88 123 GLY A N 1
ATOM 1034 C CA . GLY A 1 123 ? 4.596 0.624 -11.348 1.00 82.88 123 GLY A CA 1
ATOM 1035 C C . GLY A 1 123 ? 6.081 0.253 -11.436 1.00 82.88 123 GLY A C 1
ATOM 1036 O O . GLY A 1 123 ? 6.685 0.445 -12.491 1.00 82.88 123 GLY A O 1
ATOM 1037 N N . THR A 1 124 ? 6.672 -0.303 -10.369 1.00 91.38 124 THR A N 1
ATOM 1038 C CA . THR A 1 124 ? 8.031 -0.873 -10.404 1.00 91.38 124 THR A CA 1
ATOM 1039 C C . THR A 1 124 ? 8.098 -1.965 -11.476 1.00 91.38 124 THR A C 1
ATOM 1041 O O . THR A 1 124 ? 7.226 -2.836 -11.546 1.00 91.38 124 THR A O 1
ATOM 1044 N N . LEU A 1 125 ? 9.120 -1.899 -12.335 1.00 93.31 125 LEU A N 1
ATOM 1045 C CA . LEU A 1 125 ? 9.382 -2.905 -13.364 1.00 93.31 125 LEU A CA 1
ATOM 1046 C C . LEU A 1 125 ? 10.240 -4.008 -12.754 1.00 93.31 125 LEU A C 1
ATOM 1048 O O . LEU A 1 125 ? 11.324 -3.725 -12.249 1.00 93.31 125 LEU A O 1
ATOM 1052 N N . ILE A 1 126 ? 9.785 -5.253 -12.825 1.00 94.38 126 ILE A N 1
ATOM 1053 C CA . ILE A 1 126 ? 10.464 -6.390 -12.205 1.00 94.38 126 ILE A CA 1
ATOM 1054 C C . ILE A 1 126 ? 10.819 -7.414 -13.275 1.00 94.38 126 ILE A C 1
ATOM 1056 O O . ILE A 1 126 ? 9.948 -7.983 -13.930 1.00 94.38 126 ILE A O 1
ATOM 1060 N N . LEU A 1 127 ? 12.116 -7.665 -13.428 1.00 95.31 127 LEU A N 1
ATOM 1061 C CA . LEU A 1 127 ? 12.645 -8.810 -14.155 1.00 95.31 127 LEU A CA 1
ATOM 1062 C C . LEU A 1 127 ? 12.946 -9.912 -13.142 1.00 95.31 127 LEU A C 1
ATOM 1064 O O . LEU A 1 127 ? 13.873 -9.794 -12.344 1.00 95.31 127 LEU A O 1
ATOM 1068 N N . CYS A 1 128 ? 12.168 -10.986 -13.176 1.00 91.81 128 CYS A N 1
ATOM 1069 C CA . CYS A 1 128 ? 12.362 -12.152 -12.324 1.00 91.81 128 CYS A CA 1
ATOM 1070 C C . CYS A 1 128 ? 12.109 -13.415 -13.152 1.00 91.81 128 CY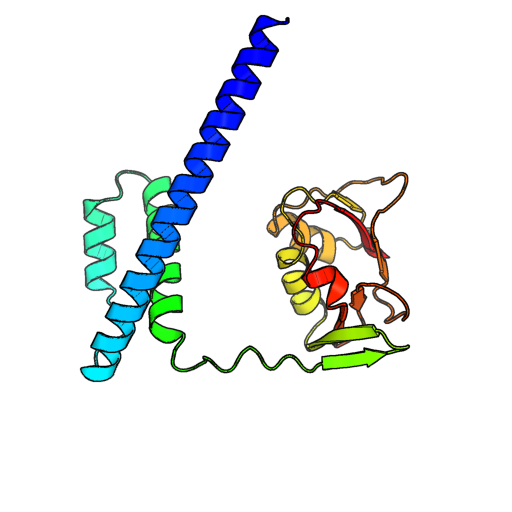S A C 1
ATOM 1072 O O . CYS A 1 128 ? 11.204 -13.442 -13.983 1.00 91.81 128 CYS A O 1
ATOM 1074 N N . ARG A 1 129 ? 12.934 -14.451 -12.961 1.00 87.62 129 ARG A N 1
ATOM 1075 C CA . ARG A 1 129 ? 12.795 -15.741 -13.665 1.00 87.62 129 ARG A CA 1
ATOM 1076 C C . ARG A 1 129 ? 12.110 -16.818 -12.825 1.00 87.62 129 ARG A C 1
ATOM 1078 O O . ARG A 1 129 ? 11.826 -17.896 -13.338 1.00 87.62 129 ARG A O 1
ATOM 1085 N N . TYR A 1 130 ? 11.852 -16.535 -11.552 1.00 89.69 130 TYR A N 1
ATOM 1086 C CA . TYR A 1 130 ? 11.179 -17.444 -10.635 1.00 89.69 130 TYR A CA 1
ATOM 1087 C C . TYR A 1 130 ? 9.669 -17.202 -10.719 1.00 89.69 130 TYR A C 1
ATOM 1089 O O . TYR A 1 130 ? 9.180 -16.172 -10.258 1.00 89.69 130 TYR A O 1
ATOM 1097 N N . SER A 1 131 ? 8.927 -18.140 -11.313 1.00 87.19 131 SER A N 1
ATOM 1098 C CA . SER A 1 131 ? 7.484 -17.988 -11.558 1.00 87.19 131 SER A CA 1
ATOM 1099 C C . SER A 1 131 ? 6.683 -17.706 -10.283 1.00 87.19 131 SER A C 1
ATOM 1101 O O . SER A 1 131 ? 5.852 -16.802 -10.287 1.00 87.19 131 SER A O 1
ATOM 1103 N N . SER A 1 132 ? 6.982 -18.399 -9.180 1.00 88.12 132 SER A N 1
ATOM 1104 C CA . SER A 1 132 ? 6.327 -18.186 -7.880 1.00 88.12 132 SER A CA 1
ATOM 1105 C C . SER A 1 132 ? 6.506 -16.758 -7.353 1.00 88.12 132 SER A C 1
ATOM 1107 O O . SER A 1 132 ? 5.573 -16.152 -6.835 1.00 88.12 132 SER A O 1
ATOM 1109 N N . ILE A 1 133 ? 7.690 -16.178 -7.544 1.00 89.19 133 ILE A N 1
ATOM 1110 C CA . ILE A 1 133 ? 7.998 -14.808 -7.123 1.00 89.19 133 ILE A CA 1
ATOM 1111 C C . ILE A 1 133 ? 7.296 -13.794 -8.033 1.00 89.19 133 ILE A C 1
ATOM 1113 O O . ILE A 1 133 ? 6.743 -12.806 -7.545 1.00 89.19 133 ILE A O 1
ATOM 1117 N N . CYS A 1 134 ? 7.271 -14.041 -9.348 1.00 88.88 134 CYS A N 1
ATOM 1118 C CA . CYS A 1 134 ? 6.551 -13.199 -10.305 1.00 88.88 134 CYS A CA 1
ATOM 1119 C C . CYS A 1 134 ? 5.067 -13.056 -9.949 1.00 88.88 134 CYS A C 1
ATOM 1121 O O . CYS A 1 134 ? 4.535 -11.950 -10.031 1.00 88.88 134 CYS A O 1
ATOM 1123 N N . GLU A 1 135 ? 4.410 -14.142 -9.535 1.00 87.81 135 GLU A N 1
ATOM 1124 C CA . GLU A 1 135 ? 3.000 -14.121 -9.128 1.00 87.81 135 GLU A CA 1
ATOM 1125 C C . GLU A 1 135 ? 2.770 -13.194 -7.927 1.00 87.81 135 GLU A C 1
ATOM 1127 O O . GLU A 1 135 ? 1.880 -12.340 -7.967 1.00 87.81 135 GLU A O 1
ATOM 1132 N N . ILE A 1 136 ? 3.626 -13.283 -6.902 1.00 86.88 136 ILE A N 1
ATOM 1133 C CA . ILE A 1 136 ? 3.546 -12.434 -5.703 1.00 86.88 136 ILE A CA 1
ATOM 1134 C C . ILE A 1 136 ? 3.680 -10.952 -6.074 1.00 86.88 136 ILE A C 1
ATOM 1136 O O . ILE A 1 136 ? 2.872 -10.119 -5.653 1.00 86.88 136 ILE A O 1
ATOM 1140 N N . PHE A 1 137 ? 4.674 -10.604 -6.894 1.00 86.81 137 PHE A N 1
ATOM 1141 C CA . PHE A 1 137 ? 4.862 -9.222 -7.334 1.00 86.81 137 PHE A CA 1
ATOM 1142 C C . PHE A 1 137 ? 3.744 -8.733 -8.265 1.00 86.81 137 PHE A C 1
ATOM 1144 O O . PHE A 1 137 ? 3.341 -7.572 -8.168 1.00 86.81 137 PHE A O 1
ATOM 1151 N N . GLY A 1 138 ? 3.186 -9.601 -9.110 1.00 83.00 138 GLY A N 1
ATOM 1152 C CA . GLY A 1 138 ? 2.019 -9.278 -9.933 1.00 83.00 138 GLY A CA 1
ATOM 1153 C C . GLY A 1 138 ? 0.810 -8.877 -9.082 1.00 83.00 138 GLY A C 1
ATOM 1154 O O . GLY A 1 138 ? 0.186 -7.847 -9.337 1.00 83.00 138 GLY A O 1
ATOM 1155 N N . MET A 1 139 ? 0.539 -9.609 -7.995 1.00 79.69 139 MET A N 1
ATOM 1156 C CA . MET A 1 139 ? -0.499 -9.246 -7.014 1.00 79.69 139 MET A CA 1
ATOM 1157 C C . MET A 1 139 ? -0.208 -7.926 -6.278 1.00 79.69 139 MET A C 1
ATOM 1159 O O . MET A 1 139 ? -1.121 -7.282 -5.753 1.00 79.69 139 MET A O 1
ATOM 1163 N N . GLY A 1 140 ? 1.061 -7.517 -6.223 1.00 75.62 140 GLY A N 1
ATOM 1164 C CA . GLY A 1 140 ? 1.509 -6.238 -5.674 1.00 75.62 140 GLY A CA 1
ATOM 1165 C C . GLY A 1 140 ? 1.258 -5.029 -6.583 1.00 75.62 140 GLY A C 1
ATOM 1166 O O . GLY A 1 140 ? 1.458 -3.904 -6.131 1.00 75.62 140 GLY A O 1
ATOM 1167 N N . GLY A 1 141 ? 0.804 -5.232 -7.827 1.00 79.12 141 GLY A N 1
ATOM 1168 C CA . GLY A 1 141 ? 0.613 -4.155 -8.807 1.00 79.12 141 GLY A CA 1
ATOM 1169 C C . GLY A 1 141 ? 1.904 -3.738 -9.522 1.00 79.12 141 GLY A C 1
ATOM 1170 O O . GLY A 1 141 ? 2.017 -2.604 -9.994 1.00 79.12 141 GLY A O 1
ATOM 1171 N N . HIS A 1 142 ? 2.887 -4.639 -9.579 1.00 87.75 142 HIS A N 1
ATOM 1172 C CA . HIS A 1 142 ? 4.158 -4.426 -10.272 1.00 87.75 142 HIS A CA 1
ATOM 1173 C C . HIS A 1 142 ? 4.109 -4.966 -11.696 1.00 87.75 142 HIS A C 1
ATOM 1175 O O . HIS A 1 142 ? 3.355 -5.886 -12.012 1.00 87.75 142 HIS A O 1
ATOM 1181 N N . HIS A 1 143 ? 4.928 -4.395 -12.571 1.00 88.44 143 HIS A N 1
ATOM 1182 C CA . HIS A 1 143 ? 4.985 -4.800 -13.970 1.00 88.44 143 HIS A CA 1
ATOM 1183 C C . HIS A 1 143 ? 6.088 -5.838 -14.158 1.00 88.44 143 HIS A C 1
ATOM 1185 O O . HIS A 1 143 ? 7.273 -5.511 -14.089 1.00 88.44 143 HIS A O 1
ATOM 1191 N N . ILE A 1 144 ? 5.705 -7.085 -14.426 1.00 90.94 144 ILE A N 1
ATOM 1192 C CA . ILE A 1 144 ? 6.664 -8.141 -14.753 1.00 90.94 144 ILE A CA 1
ATOM 1193 C C . ILE A 1 144 ? 7.120 -7.969 -16.206 1.00 90.94 144 ILE A C 1
ATOM 1195 O O . ILE A 1 144 ? 6.293 -7.865 -17.111 1.00 90.94 144 ILE A O 1
ATOM 1199 N N . THR A 1 145 ? 8.432 -7.916 -16.431 1.00 90.81 145 THR A N 1
ATOM 1200 C CA . THR A 1 145 ? 9.041 -7.744 -17.759 1.00 90.81 145 THR A CA 1
ATOM 1201 C C . THR A 1 145 ? 10.004 -8.881 -18.078 1.00 90.81 145 THR A C 1
ATOM 1203 O O . THR A 1 145 ? 10.646 -9.438 -17.191 1.00 90.81 145 THR A O 1
ATOM 1206 N N . GLU A 1 146 ? 10.150 -9.195 -19.364 1.00 90.44 146 GLU A N 1
ATOM 1207 C CA . GLU A 1 146 ? 11.118 -10.179 -19.863 1.00 90.44 146 GLU A CA 1
ATOM 1208 C C . GLU A 1 146 ? 12.539 -9.604 -19.983 1.00 90.44 146 GLU A C 1
ATOM 1210 O O . GLU A 1 146 ? 13.514 -10.353 -20.087 1.00 90.44 146 GLU A O 1
ATOM 1215 N N . ARG A 1 147 ? 12.681 -8.269 -19.970 1.00 91.38 147 ARG A N 1
ATOM 1216 C CA . ARG A 1 147 ? 13.975 -7.595 -20.123 1.00 91.38 147 ARG A CA 1
ATOM 1217 C C . ARG A 1 147 ? 14.042 -6.261 -19.380 1.00 91.38 147 ARG A C 1
ATOM 1219 O O . ARG A 1 147 ? 13.105 -5.466 -19.411 1.00 91.38 147 ARG A O 1
ATOM 1226 N N . ILE A 1 148 ? 15.208 -6.000 -18.790 1.00 90.56 148 ILE A N 1
ATOM 1227 C CA . ILE A 1 148 ? 15.647 -4.702 -18.265 1.00 90.56 148 ILE A CA 1
ATOM 1228 C C . ILE A 1 148 ? 17.036 -4.427 -18.852 1.00 90.56 148 ILE A C 1
ATOM 1230 O O . ILE A 1 148 ? 17.878 -5.320 -18.876 1.0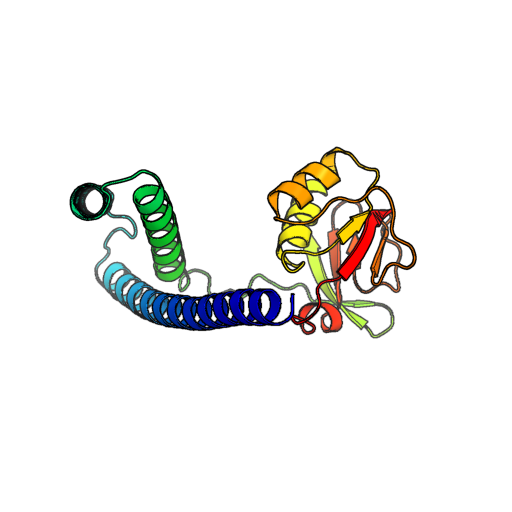0 90.56 148 ILE A O 1
ATOM 1234 N N . GLU A 1 149 ? 17.268 -3.220 -19.377 1.00 88.00 149 GLU A N 1
ATOM 1235 C CA . GLU A 1 149 ? 18.582 -2.851 -19.932 1.00 88.00 149 GLU A CA 1
ATOM 1236 C C . GLU A 1 149 ? 19.620 -2.615 -18.834 1.00 88.00 149 GLU A C 1
ATOM 1238 O O . GLU A 1 149 ? 20.703 -3.190 -18.876 1.00 88.00 149 GLU A O 1
ATOM 1243 N N . ILE A 1 150 ? 19.276 -1.779 -17.852 1.00 91.88 150 ILE A N 1
ATOM 1244 C CA . ILE A 1 150 ? 20.106 -1.470 -16.687 1.00 91.88 150 ILE A CA 1
ATOM 1245 C C . ILE A 1 150 ? 19.165 -1.417 -15.476 1.00 91.88 150 ILE A C 1
ATOM 1247 O O . ILE A 1 150 ? 18.267 -0.566 -15.470 1.00 91.88 150 ILE A O 1
ATOM 1251 N N . PRO A 1 151 ? 19.293 -2.340 -14.505 1.00 92.62 151 PRO A N 1
ATOM 1252 C CA . PRO A 1 151 ? 18.491 -2.301 -13.292 1.00 92.62 151 PRO A CA 1
ATOM 1253 C C . PRO A 1 151 ? 18.974 -1.184 -12.363 1.00 92.62 151 PRO A C 1
ATOM 1255 O O . PRO A 1 151 ? 20.175 -0.976 -12.200 1.00 92.62 151 PRO A O 1
ATOM 1258 N N . ASP A 1 152 ? 18.029 -0.502 -11.718 1.00 92.06 152 ASP A N 1
ATOM 1259 C CA . ASP A 1 152 ? 18.312 0.429 -10.620 1.00 92.06 152 ASP A CA 1
ATOM 1260 C C . ASP A 1 152 ? 18.687 -0.338 -9.344 1.00 92.06 152 ASP A C 1
ATOM 1262 O O . ASP A 1 152 ? 19.444 0.150 -8.508 1.00 92.06 152 ASP A O 1
ATOM 1266 N N . LEU A 1 153 ? 18.144 -1.552 -9.203 1.00 92.12 153 LEU A N 1
ATOM 1267 C CA . LEU A 1 153 ? 18.377 -2.445 -8.078 1.00 92.12 153 LEU A CA 1
ATOM 1268 C C . LEU A 1 153 ? 18.480 -3.888 -8.574 1.00 92.12 153 LEU A C 1
ATOM 1270 O O . LEU A 1 153 ? 17.613 -4.374 -9.299 1.00 92.12 153 LEU A O 1
ATOM 1274 N N . THR A 1 154 ? 19.528 -4.593 -8.158 1.00 93.44 154 THR A N 1
ATOM 1275 C CA . THR A 1 154 ? 19.627 -6.048 -8.315 1.00 93.44 154 THR A CA 1
ATOM 1276 C C . THR A 1 154 ? 19.518 -6.685 -6.943 1.00 93.44 154 THR A C 1
ATOM 1278 O O . THR A 1 154 ? 20.231 -6.263 -6.037 1.00 93.44 154 THR A O 1
ATOM 1281 N N . ILE A 1 155 ? 18.642 -7.675 -6.801 1.00 93.81 155 ILE A N 1
ATOM 1282 C CA . ILE A 1 155 ? 18.436 -8.420 -5.557 1.00 93.81 155 ILE A CA 1
ATOM 1283 C C . ILE A 1 155 ? 18.835 -9.857 -5.804 1.00 93.81 155 ILE A C 1
ATOM 1285 O O . ILE A 1 155 ? 18.319 -10.486 -6.726 1.00 93.81 155 ILE A O 1
ATOM 1289 N N . TYR A 1 156 ? 19.729 -10.362 -4.964 1.00 93.25 156 TYR A N 1
ATOM 1290 C CA . TYR A 1 156 ? 20.110 -11.767 -4.974 1.00 93.25 156 TYR A CA 1
ATOM 1291 C C . TYR A 1 156 ? 19.422 -12.500 -3.822 1.00 93.25 156 TYR A C 1
ATOM 1293 O O . TYR A 1 156 ? 19.444 -12.024 -2.683 1.00 93.25 156 TYR A O 1
ATOM 1301 N N . LEU A 1 157 ? 18.838 -13.660 -4.117 1.00 91.50 157 LEU A N 1
ATOM 1302 C CA . LEU A 1 157 ? 18.169 -14.525 -3.132 1.00 91.50 157 LEU A CA 1
ATOM 1303 C C . LEU A 1 157 ? 19.139 -15.484 -2.408 1.00 91.50 157 LEU A C 1
ATOM 1305 O O . LEU A 1 157 ? 18.714 -16.453 -1.787 1.00 91.50 157 LEU A O 1
ATOM 1309 N N . ASP A 1 158 ? 20.447 -15.234 -2.517 1.00 91.19 158 ASP A N 1
ATOM 1310 C CA . ASP A 1 158 ? 21.541 -16.060 -1.985 1.00 91.19 158 ASP A CA 1
ATOM 1311 C C . ASP A 1 158 ? 22.180 -15.477 -0.706 1.00 91.19 158 ASP A C 1
ATOM 1313 O O . ASP A 1 158 ? 23.213 -15.960 -0.243 1.00 91.19 158 ASP A O 1
ATOM 1317 N N . GLY A 1 159 ? 21.598 -14.417 -0.135 1.00 89.56 159 GLY A N 1
ATOM 1318 C CA . GLY A 1 159 ? 22.111 -13.745 1.060 1.00 89.56 159 GLY A CA 1
ATOM 1319 C C . GLY A 1 159 ? 23.346 -12.870 0.824 1.00 89.56 159 GLY A C 1
ATOM 1320 O O . GLY A 1 159 ? 24.010 -12.482 1.786 1.00 89.56 159 GLY A O 1
ATOM 1321 N N . ARG A 1 160 ? 23.686 -12.540 -0.427 1.00 91.38 160 ARG A N 1
ATOM 1322 C CA . ARG A 1 160 ? 24.873 -11.732 -0.738 1.00 91.38 160 ARG A CA 1
ATOM 1323 C C . ARG A 1 160 ? 24.820 -10.334 -0.118 1.00 91.38 160 ARG A C 1
ATOM 1325 O O . ARG A 1 160 ? 23.917 -9.545 -0.382 1.00 91.38 160 ARG A O 1
ATOM 1332 N N . GLU A 1 161 ? 25.859 -10.000 0.640 1.00 86.25 161 GLU A N 1
ATOM 1333 C CA . GLU A 1 161 ? 26.002 -8.708 1.317 1.00 86.25 161 GLU A CA 1
ATOM 1334 C C . GLU A 1 161 ? 26.369 -7.549 0.364 1.00 86.25 161 GLU A C 1
ATOM 1336 O O . GLU A 1 161 ? 26.640 -7.747 -0.821 1.00 86.25 161 GLU A O 1
ATOM 1341 N N . ASN A 1 162 ? 26.421 -6.323 0.905 1.00 80.44 162 ASN A N 1
ATOM 1342 C CA . ASN A 1 162 ? 26.710 -5.066 0.191 1.00 80.44 162 ASN A CA 1
ATOM 1343 C C . ASN A 1 162 ? 25.645 -4.656 -0.840 1.00 80.44 162 ASN A C 1
ATOM 1345 O O . ASN A 1 162 ? 25.958 -4.084 -1.883 1.00 80.44 162 ASN A O 1
ATOM 1349 N N . GLN A 1 163 ? 24.382 -4.926 -0.519 1.00 87.75 163 GLN A N 1
ATOM 1350 C CA . GLN A 1 163 ? 23.214 -4.526 -1.298 1.00 87.75 163 GLN A CA 1
ATOM 1351 C C . GLN A 1 163 ? 22.262 -3.714 -0.425 1.00 87.75 163 GLN A C 1
ATOM 1353 O O . GLN A 1 163 ? 22.263 -3.859 0.795 1.00 87.75 163 GLN A O 1
ATOM 1358 N N . ASP A 1 164 ? 21.403 -2.903 -1.040 1.00 92.00 164 ASP A N 1
ATOM 1359 C CA . ASP A 1 164 ? 20.325 -2.231 -0.306 1.00 92.00 164 ASP A CA 1
ATOM 1360 C C . ASP A 1 164 ? 19.292 -3.220 0.251 1.00 92.00 164 ASP A C 1
ATOM 1362 O O . ASP A 1 164 ? 18.652 -2.933 1.264 1.00 92.00 164 ASP A O 1
ATOM 1366 N N . ILE A 1 165 ? 19.156 -4.388 -0.383 1.00 94.19 165 ILE A N 1
ATOM 1367 C CA . ILE A 1 165 ? 18.270 -5.472 0.036 1.00 94.19 165 ILE A CA 1
ATOM 1368 C C . ILE A 1 165 ? 19.049 -6.784 -0.024 1.00 94.19 165 ILE A C 1
ATOM 1370 O O . ILE A 1 165 ? 19.618 -7.115 -1.059 1.00 94.19 165 ILE A O 1
ATOM 1374 N N . ILE A 1 166 ? 19.069 -7.522 1.083 1.00 94.88 166 ILE A N 1
ATOM 1375 C CA . ILE A 1 166 ? 19.716 -8.832 1.205 1.00 94.88 166 ILE A CA 1
ATOM 1376 C C . ILE A 1 166 ? 18.635 -9.830 1.593 1.00 94.88 166 ILE A C 1
ATOM 1378 O O . ILE A 1 166 ? 17.935 -9.599 2.576 1.00 94.88 166 ILE A O 1
ATOM 1382 N N . ILE A 1 167 ? 18.502 -10.928 0.855 1.00 93.81 167 ILE A N 1
ATOM 1383 C CA . ILE A 1 167 ? 17.522 -11.976 1.152 1.00 93.81 167 ILE A CA 1
ATOM 1384 C C . ILE A 1 167 ? 18.264 -13.300 1.276 1.00 93.81 167 ILE A C 1
ATOM 1386 O O . ILE A 1 167 ? 18.909 -13.726 0.323 1.00 93.81 167 ILE A O 1
ATOM 1390 N N . GLY A 1 168 ? 18.212 -13.902 2.462 1.00 91.69 168 GLY A N 1
ATOM 1391 C CA . GLY A 1 168 ? 18.695 -15.254 2.734 1.00 91.69 168 GLY A CA 1
ATOM 1392 C C . GLY A 1 168 ? 17.541 -16.250 2.867 1.00 91.69 168 GLY A C 1
ATOM 1393 O O . GLY A 1 168 ? 16.399 -15.930 2.550 1.00 91.69 168 GLY A O 1
ATOM 1394 N N . GLU A 1 169 ? 17.838 -17.454 3.364 1.00 89.94 169 GLU A N 1
ATOM 1395 C CA . GLU A 1 169 ? 16.851 -18.542 3.477 1.00 89.94 169 GLU A CA 1
ATOM 1396 C C . GLU A 1 169 ? 15.655 -18.189 4.379 1.00 89.94 169 GLU A C 1
ATOM 1398 O O . GLU A 1 169 ? 14.513 -18.470 4.021 1.00 89.94 169 GLU A O 1
ATOM 1403 N N . ASP A 1 170 ? 15.911 -17.564 5.533 1.00 88.81 170 ASP A N 1
ATOM 1404 C CA . ASP A 1 170 ? 14.904 -17.272 6.564 1.00 88.81 170 ASP A CA 1
ATOM 1405 C C . ASP A 1 170 ? 14.871 -15.794 6.994 1.00 88.81 170 ASP A C 1
ATOM 1407 O O . ASP A 1 170 ? 14.217 -15.430 7.981 1.00 88.81 170 ASP A O 1
ATOM 1411 N N . TYR A 1 171 ? 15.586 -14.924 6.274 1.00 91.56 171 TYR A N 1
ATOM 1412 C CA . TYR A 1 171 ? 15.700 -13.512 6.620 1.00 91.56 171 TYR A CA 1
ATOM 1413 C C . TYR A 1 171 ? 15.784 -12.587 5.404 1.00 91.56 171 TYR A C 1
ATOM 1415 O O . TYR A 1 171 ? 16.305 -12.934 4.347 1.00 91.56 171 TYR A O 1
ATOM 1423 N N . MET A 1 172 ? 15.325 -11.353 5.593 1.00 94.19 172 MET A N 1
ATOM 1424 C CA . MET A 1 172 ? 15.510 -10.243 4.667 1.00 94.19 172 MET A CA 1
ATOM 1425 C C . MET A 1 172 ? 16.017 -9.021 5.431 1.00 94.19 172 MET A C 1
ATOM 1427 O O . MET A 1 172 ? 15.432 -8.616 6.434 1.00 94.19 172 MET A O 1
ATOM 1431 N N . LEU A 1 173 ? 17.090 -8.408 4.944 1.00 94.44 173 LEU A N 1
ATOM 1432 C CA . LEU A 1 173 ? 17.635 -7.155 5.453 1.00 94.44 173 LEU A CA 1
ATOM 1433 C C . LEU A 1 173 ? 17.392 -6.056 4.430 1.00 94.44 173 LEU A C 1
ATOM 1435 O O . LEU A 1 173 ? 17.743 -6.213 3.265 1.00 94.44 173 LEU A O 1
ATOM 1439 N N . ILE A 1 174 ? 16.845 -4.925 4.868 1.00 93.38 174 ILE A N 1
ATOM 1440 C CA . ILE A 1 174 ? 16.632 -3.758 4.004 1.00 93.38 174 ILE A CA 1
ATOM 1441 C C . ILE A 1 174 ? 17.331 -2.555 4.616 1.00 93.38 174 ILE A C 1
ATOM 1443 O O . ILE A 1 174 ? 17.103 -2.235 5.786 1.00 93.38 174 ILE A O 1
ATOM 1447 N N . SER A 1 175 ? 18.186 -1.891 3.842 1.00 93.06 175 SER A N 1
ATOM 1448 C CA . SER A 1 175 ? 18.933 -0.728 4.310 1.00 93.06 175 SER A CA 1
ATOM 1449 C C . SER A 1 175 ? 17.962 0.388 4.721 1.00 93.06 175 SER A C 1
ATOM 1451 O 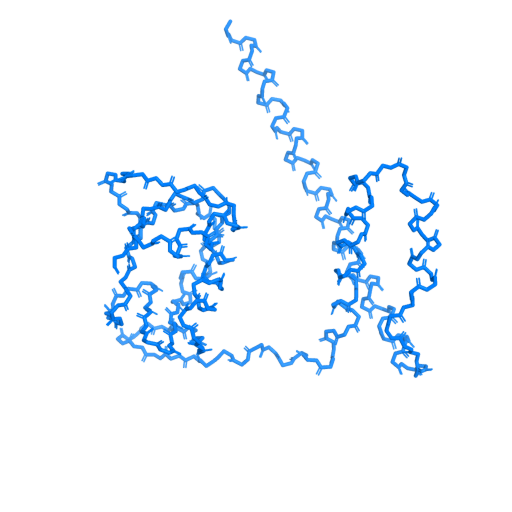O . SER A 1 175 ? 16.964 0.666 4.048 1.00 93.06 175 SER A O 1
ATOM 1453 N N . GLU A 1 176 ? 18.226 1.064 5.844 1.00 90.31 176 GLU A N 1
ATOM 1454 C CA . GLU A 1 176 ? 17.378 2.190 6.273 1.00 90.31 176 GLU A CA 1
ATOM 1455 C C . GLU A 1 176 ? 17.387 3.326 5.237 1.00 90.31 176 GLU A C 1
ATOM 1457 O O . GLU A 1 176 ? 16.385 4.022 5.049 1.00 90.31 176 GLU A O 1
ATOM 1462 N N . LYS A 1 177 ? 18.501 3.476 4.511 1.00 89.88 177 LYS A N 1
ATOM 1463 C CA . LYS A 1 177 ? 18.626 4.415 3.394 1.00 89.88 177 LYS A CA 1
ATOM 1464 C C . LYS A 1 177 ? 17.639 4.085 2.269 1.00 89.88 177 LYS A C 1
ATOM 1466 O O . LYS A 1 177 ? 16.989 4.992 1.757 1.00 89.88 177 LYS A O 1
ATOM 1471 N N . PHE A 1 178 ? 17.484 2.811 1.915 1.00 90.44 178 PHE A N 1
ATOM 1472 C CA . PHE A 1 178 ? 16.503 2.387 0.920 1.00 90.44 178 PHE A CA 1
ATOM 1473 C C . PHE A 1 178 ? 15.068 2.666 1.387 1.00 90.44 178 PHE A C 1
ATOM 1475 O O . PHE A 1 178 ? 14.300 3.308 0.676 1.00 90.44 178 PHE A O 1
ATOM 1482 N N . LEU A 1 179 ? 14.723 2.287 2.624 1.00 87.25 179 LEU A N 1
ATOM 1483 C CA . LEU A 1 179 ? 13.373 2.483 3.184 1.00 87.25 179 LEU A CA 1
ATOM 1484 C C . LEU A 1 179 ? 12.950 3.954 3.297 1.00 87.25 179 LEU A C 1
ATOM 1486 O O . LEU A 1 179 ? 11.757 4.270 3.299 1.00 87.25 179 LEU A O 1
ATOM 1490 N N . THR A 1 180 ? 13.916 4.858 3.442 1.00 83.88 180 THR A N 1
ATOM 1491 C CA . THR A 1 180 ? 13.661 6.303 3.502 1.00 83.88 180 THR A CA 1
ATOM 1492 C C . THR A 1 180 ? 13.520 6.932 2.116 1.00 83.88 180 THR A C 1
ATOM 1494 O O . THR A 1 180 ? 12.902 7.991 1.995 1.00 83.88 180 THR A O 1
ATOM 1497 N N . ASN A 1 181 ? 13.985 6.261 1.058 1.00 82.19 181 ASN A N 1
ATOM 1498 C CA . ASN A 1 181 ? 13.879 6.723 -0.321 1.00 82.19 181 ASN A CA 1
ATOM 1499 C C . ASN A 1 181 ? 12.546 6.307 -0.975 1.00 82.19 181 ASN A C 1
ATOM 1501 O O . ASN A 1 181 ? 12.491 5.471 -1.878 1.00 82.19 181 ASN A O 1
ATOM 1505 N N . LYS A 1 182 ? 11.444 6.896 -0.495 1.00 60.84 182 LYS A N 1
ATOM 1506 C CA . LYS A 1 182 ? 10.068 6.519 -0.874 1.00 60.84 182 LYS A CA 1
ATOM 1507 C C . LYS A 1 182 ? 9.610 6.990 -2.262 1.00 60.84 182 LYS A C 1
ATOM 1509 O O . LYS A 1 182 ? 8.511 6.638 -2.673 1.00 60.84 182 LYS A O 1
ATOM 1514 N N . GLY A 1 183 ? 10.395 7.806 -2.966 1.00 62.81 183 GLY A N 1
ATOM 1515 C CA . GLY A 1 183 ? 9.947 8.492 -4.187 1.00 62.81 183 GLY A CA 1
ATOM 1516 C C . GLY A 1 183 ? 10.102 7.708 -5.491 1.00 62.81 183 GLY A C 1
ATOM 1517 O O . GLY A 1 183 ? 9.553 8.125 -6.506 1.00 62.81 183 GLY A O 1
ATOM 1518 N N . ASN A 1 184 ? 10.843 6.599 -5.493 1.00 65.31 184 ASN A N 1
ATOM 1519 C CA . ASN A 1 184 ? 11.302 5.998 -6.742 1.00 65.31 184 ASN A CA 1
ATOM 1520 C C . ASN A 1 184 ? 10.467 4.777 -7.149 1.00 65.31 184 ASN A C 1
ATOM 1522 O O . ASN A 1 184 ? 10.173 3.896 -6.339 1.00 65.31 184 ASN A O 1
ATOM 1526 N N . ILE A 1 185 ? 10.096 4.747 -8.427 1.00 81.62 185 ILE A N 1
ATOM 1527 C CA . ILE A 1 185 ? 9.691 3.547 -9.157 1.00 81.62 185 ILE A CA 1
ATOM 1528 C C . ILE A 1 185 ? 10.983 2.938 -9.701 1.00 81.62 185 ILE A C 1
ATOM 1530 O O . ILE A 1 185 ? 11.733 3.635 -10.383 1.00 81.62 185 ILE A O 1
ATOM 1534 N N . TYR A 1 186 ? 11.262 1.675 -9.384 1.00 89.06 186 TYR A N 1
ATOM 1535 C CA . TYR A 1 186 ? 12.540 1.044 -9.723 1.00 89.06 186 TYR A CA 1
ATOM 1536 C C . TYR A 1 186 ? 12.418 0.116 -10.938 1.00 89.06 186 TYR A C 1
ATOM 1538 O O . TYR A 1 186 ? 11.363 -0.458 -11.213 1.00 89.06 186 TYR A O 1
ATOM 1546 N N . LYS A 1 187 ? 13.532 -0.080 -11.640 1.00 93.31 187 LYS A N 1
ATOM 1547 C CA . LYS A 1 187 ? 13.798 -1.253 -12.474 1.00 93.31 187 LYS A CA 1
ATOM 1548 C C . LYS A 1 187 ? 14.552 -2.268 -11.623 1.00 93.31 187 LYS A C 1
ATOM 1550 O O . LYS A 1 187 ? 15.740 -2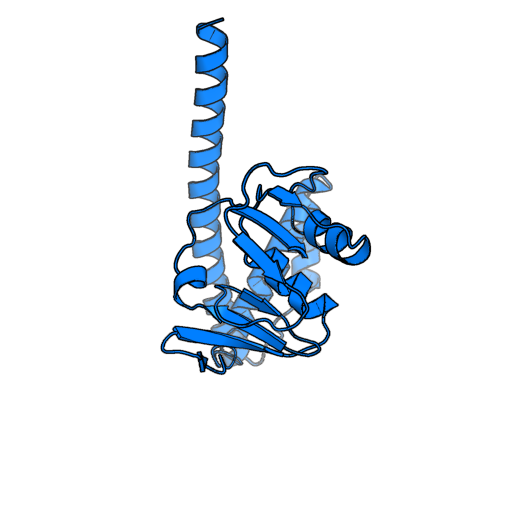.091 -11.358 1.00 93.31 187 LYS A O 1
ATOM 1555 N N . VAL A 1 188 ? 13.862 -3.306 -11.170 1.00 94.12 188 VAL A N 1
ATOM 1556 C CA . VAL A 1 188 ? 14.408 -4.323 -10.268 1.00 94.12 188 VAL A CA 1
ATOM 1557 C C . VAL A 1 188 ? 14.701 -5.598 -11.045 1.00 94.12 188 VAL A C 1
ATOM 1559 O O . VAL A 1 188 ? 13.835 -6.122 -11.742 1.00 94.12 188 VAL A O 1
ATOM 1562 N N . GLU A 1 189 ? 15.911 -6.125 -10.897 1.00 95.12 189 GLU A N 1
ATOM 1563 C CA . GLU A 1 189 ? 16.265 -7.466 -11.359 1.00 95.12 189 GLU A CA 1
ATOM 1564 C C . GLU A 1 189 ? 16.436 -8.398 -10.155 1.00 95.12 189 GLU A C 1
ATOM 1566 O O . GLU A 1 189 ? 17.249 -8.131 -9.271 1.00 95.12 189 GLU A O 1
ATOM 1571 N N . ILE A 1 190 ? 15.674 -9.492 -10.119 1.00 93.38 190 ILE A N 1
ATOM 1572 C CA . ILE A 1 190 ? 15.758 -10.517 -9.072 1.00 93.38 190 ILE A CA 1
ATOM 1573 C C . ILE A 1 190 ? 16.515 -11.723 -9.629 1.00 93.38 190 ILE A C 1
ATOM 1575 O O . ILE A 1 190 ? 16.116 -12.283 -10.656 1.00 93.38 190 ILE A O 1
ATOM 1579 N N . ARG A 1 191 ? 17.596 -12.109 -8.945 1.00 91.38 191 ARG A N 1
ATOM 1580 C CA . ARG A 1 191 ? 18.512 -13.190 -9.322 1.00 91.38 191 ARG A CA 1
ATOM 1581 C C . ARG A 1 191 ? 18.592 -14.277 -8.261 1.00 91.38 191 ARG A C 1
ATOM 1583 O O . ARG A 1 191 ? 18.641 -13.949 -7.058 1.00 91.38 191 ARG A O 1
#

Foldseek 3Di:
DVVVVVVVVVVVVVVVVVVVVVVVVLVVLLVVLCVVLVVCVVVVHDLDDVVVLVVCCVVQDPDPVRNVVSVVSSVSSSCSSCVVVCPVPPPQPWDADPNFIWGKDFAAPLVVLLVVLQLADAAAEEEEPDPSSVVSNVVSNYHYDPDDPDWPAEEECPQDDPGQWGHYRTMIIHTPVSSVPSPDRTHYYYD